Protein AF-A0A0A1U1Q6-F1 (afdb_monomer_lite)

Secondary structure (DSSP, 8-state):
--SSSSGGG-------EEEEEETTEEEEEETT-EEEETTEEEEEEEETTEEEEEEESSSSS-EE-TTTHHHHTTPEEESSPPPEEEEEEE-TT-TTS--SSTTEE-EEEEEESSSEE-TTSS-EEEEEEETTTTEEEEEEESSTTS-SB-SPPEEEEBT--EEETTEEEEEESS----SSSHHHHSTT--

Structure (mmCIF, N/CA/C/O backbone):
data_AF-A0A0A1U1Q6-F1
#
_entry.id   AF-A0A0A1U1Q6-F1
#
loop_
_atom_site.group_PDB
_atom_site.id
_atom_site.type_symbol
_atom_site.label_atom_id
_atom_site.label_alt_id
_atom_site.label_comp_id
_atom_site.label_asym_id
_atom_site.label_entity_id
_atom_site.label_seq_id
_atom_site.pdbx_PDB_ins_code
_atom_site.Cartn_x
_atom_site.Cartn_y
_atom_site.Cartn_z
_atom_site.occupancy
_atom_site.B_iso_or_equiv
_atom_site.auth_seq_id
_atom_site.auth_comp_id
_atom_site.auth_asym_id
_atom_site.auth_atom_id
_atom_site.pdbx_PDB_model_num
ATOM 1 N N . MET A 1 1 ? -19.149 13.433 -40.709 1.00 44.41 1 MET A N 1
ATOM 2 C CA . MET A 1 1 ? -18.086 13.701 -39.717 1.00 44.41 1 MET A CA 1
ATOM 3 C C . MET A 1 1 ? -18.638 13.470 -38.307 1.00 44.41 1 MET A C 1
ATOM 5 O O . MET A 1 1 ? -18.710 14.384 -37.509 1.00 44.41 1 MET A O 1
ATOM 9 N N . LEU A 1 2 ? -19.135 12.258 -38.040 1.00 41.34 2 LEU A N 1
ATOM 10 C CA . LEU A 1 2 ? -19.755 11.886 -36.753 1.00 41.34 2 LEU A CA 1
ATOM 11 C C . LEU A 1 2 ? -19.436 10.434 -36.349 1.00 41.34 2 LEU A C 1
ATOM 13 O O . LEU A 1 2 ? -19.597 10.067 -35.196 1.00 41.34 2 LEU A O 1
ATOM 17 N N . ALA A 1 3 ? -18.933 9.618 -37.283 1.00 39.28 3 ALA A N 1
ATOM 18 C CA . ALA A 1 3 ? -18.600 8.216 -37.042 1.00 39.28 3 ALA A CA 1
ATOM 19 C C . ALA A 1 3 ? -17.173 7.992 -36.500 1.00 39.28 3 ALA A C 1
ATOM 21 O O . ALA A 1 3 ? -16.856 6.884 -36.089 1.00 39.28 3 ALA A O 1
ATOM 22 N N . PHE A 1 4 ? -16.312 9.019 -36.485 1.00 40.66 4 PHE A N 1
ATOM 23 C CA . PHE A 1 4 ? -14.907 8.869 -36.075 1.00 40.66 4 PHE A CA 1
ATOM 24 C C . PHE A 1 4 ? -14.663 9.138 -34.578 1.00 40.66 4 PHE A C 1
ATOM 26 O O . PHE A 1 4 ? -13.635 8.736 -34.050 1.00 40.66 4 PHE A O 1
ATOM 33 N N . CYS A 1 5 ? -15.618 9.755 -33.869 1.00 42.75 5 CYS A N 1
ATOM 34 C CA . CYS A 1 5 ? -15.477 10.061 -32.437 1.00 42.75 5 CYS A CA 1
ATOM 35 C C . CYS A 1 5 ? -15.905 8.914 -31.503 1.00 42.75 5 CYS A C 1
ATOM 37 O O . CYS A 1 5 ? -15.657 8.991 -30.306 1.00 42.75 5 CYS A O 1
ATOM 39 N N . ILE A 1 6 ? -16.534 7.852 -32.019 1.00 45.28 6 ILE A N 1
ATOM 40 C CA . ILE A 1 6 ? -17.085 6.766 -31.183 1.00 45.28 6 ILE A CA 1
ATOM 41 C C . ILE A 1 6 ? -16.058 5.642 -30.945 1.00 45.28 6 ILE A C 1
ATOM 43 O O . ILE A 1 6 ? -16.161 4.912 -29.966 1.00 45.28 6 ILE A O 1
ATOM 47 N N . PHE A 1 7 ? -15.007 5.540 -31.765 1.00 39.50 7 PHE A N 1
ATOM 48 C CA . PHE A 1 7 ? -13.967 4.516 -31.586 1.00 39.50 7 PHE A CA 1
ATOM 49 C C . PHE A 1 7 ? -12.871 4.884 -30.576 1.00 39.50 7 PHE A C 1
ATOM 51 O O . PHE A 1 7 ? -12.097 4.015 -30.190 1.00 39.50 7 PHE A O 1
ATOM 58 N N . PHE A 1 8 ? -12.809 6.136 -30.111 1.00 43.53 8 PHE A N 1
ATOM 59 C CA . PHE A 1 8 ? -11.793 6.561 -29.138 1.00 43.53 8 PHE A CA 1
ATOM 60 C C . PHE A 1 8 ? -12.191 6.287 -27.674 1.00 43.53 8 PHE A C 1
ATOM 62 O O . PHE A 1 8 ? -11.433 6.599 -26.764 1.00 43.53 8 PHE A O 1
ATOM 69 N N . PHE A 1 9 ? -13.371 5.702 -27.433 1.00 44.50 9 PHE A N 1
ATOM 70 C CA . PHE A 1 9 ? -13.970 5.597 -26.096 1.00 44.50 9 PHE A CA 1
ATOM 71 C C . PHE A 1 9 ? -14.014 4.189 -25.478 1.00 44.50 9 PHE A C 1
ATOM 73 O O . PHE A 1 9 ? -14.622 4.024 -24.426 1.00 44.50 9 PHE A O 1
ATOM 80 N N . LEU A 1 10 ? -13.392 3.164 -26.074 1.00 42.50 10 LEU A N 1
ATOM 81 C CA . LEU A 1 10 ? -13.535 1.777 -25.586 1.00 42.50 10 LEU A CA 1
ATOM 82 C C . LEU A 1 10 ? -12.225 0.993 -25.447 1.00 42.50 10 LEU A C 1
ATOM 84 O O . LEU A 1 10 ? -12.213 -0.228 -25.558 1.00 42.50 10 LEU A O 1
ATOM 88 N N . SER A 1 11 ? -11.141 1.679 -25.097 1.00 41.00 11 SER A N 1
ATOM 89 C CA . SER A 1 11 ? -10.048 1.043 -24.357 1.00 41.00 11 SER A CA 1
ATOM 90 C C . SER A 1 11 ? -10.181 1.433 -22.893 1.00 41.00 11 SER A C 1
ATOM 92 O O . SER A 1 11 ? -9.330 2.138 -22.354 1.00 41.00 11 SER A O 1
ATOM 94 N N . ILE A 1 12 ? -11.267 1.011 -22.236 1.00 47.94 12 ILE A N 1
ATOM 95 C CA . ILE A 1 12 ? -11.201 0.856 -20.782 1.00 47.94 12 ILE A CA 1
ATOM 96 C C . ILE A 1 12 ? -10.203 -0.281 -20.602 1.00 47.94 12 ILE A C 1
ATOM 98 O O . ILE A 1 12 ? -10.564 -1.452 -20.692 1.00 47.94 12 ILE A O 1
ATOM 102 N N . VAL A 1 13 ? -8.919 0.063 -20.497 1.00 53.50 13 VAL A N 1
ATOM 103 C CA . VAL A 1 13 ? -7.906 -0.875 -20.036 1.00 53.50 13 VAL A CA 1
ATOM 104 C C . VAL A 1 13 ? -8.387 -1.255 -18.646 1.00 53.50 13 VAL A C 1
ATOM 106 O O . VAL A 1 13 ? -8.323 -0.450 -17.721 1.00 53.50 13 VAL A O 1
ATOM 109 N N . SER A 1 14 ? -9.004 -2.430 -18.539 1.00 63.12 14 SER A N 1
ATOM 110 C CA . SER A 1 14 ? -9.313 -3.014 -17.248 1.00 63.12 14 SER A CA 1
ATOM 111 C C . SER A 1 14 ? -7.967 -3.247 -16.594 1.00 63.12 14 SER A C 1
ATOM 113 O O . SER A 1 14 ? -7.197 -4.098 -17.039 1.00 63.12 14 SER A O 1
ATOM 115 N N . SER A 1 15 ? -7.640 -2.414 -15.617 1.00 82.69 15 SER A N 1
ATOM 116 C CA . SER A 1 15 ? -6.420 -2.580 -14.852 1.00 82.69 15 SER A CA 1
ATOM 117 C C . SER A 1 15 ? -6.456 -3.934 -14.167 1.00 82.69 15 SER A C 1
ATOM 119 O O . SER A 1 15 ? -7.451 -4.287 -13.536 1.00 82.69 15 SER A O 1
ATOM 121 N N . LYS A 1 16 ? -5.365 -4.676 -14.300 1.00 93.81 16 LYS A N 1
ATOM 122 C CA . LYS A 1 16 ? -5.149 -5.931 -13.594 1.00 93.81 16 LYS A CA 1
ATOM 123 C C . LYS A 1 16 ? -4.210 -5.671 -12.427 1.00 93.81 16 LYS A C 1
ATOM 125 O O . LYS A 1 16 ? -3.356 -4.790 -12.509 1.00 93.81 16 LYS A O 1
ATOM 130 N N . TYR A 1 17 ? -4.361 -6.424 -11.352 1.00 95.38 17 TYR A N 1
ATOM 131 C CA . TYR A 1 17 ? -3.636 -6.229 -10.106 1.00 95.38 17 TYR A CA 1
ATOM 132 C C . TYR A 1 17 ? -2.946 -7.518 -9.680 1.00 95.38 17 TYR A C 1
ATOM 134 O O . TYR A 1 17 ? -3.474 -8.613 -9.871 1.00 95.38 17 TYR A O 1
ATOM 142 N N . ALA A 1 18 ? -1.779 -7.374 -9.064 1.00 97.06 18 ALA A N 1
ATOM 143 C CA . ALA A 1 18 ? -1.177 -8.393 -8.225 1.00 97.06 18 ALA A CA 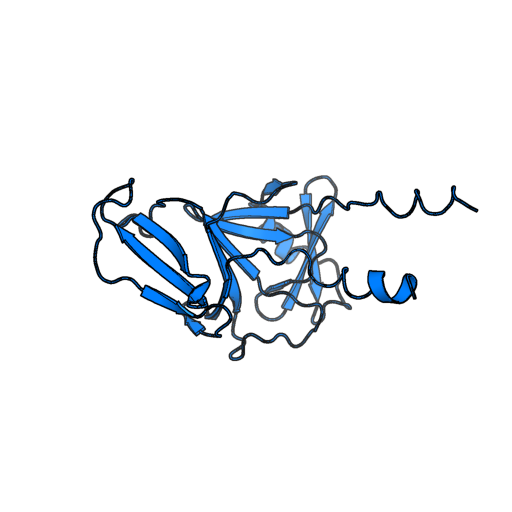1
ATOM 144 C C . ALA A 1 18 ? -1.542 -8.083 -6.768 1.00 97.06 18 ALA A C 1
ATOM 146 O O . ALA A 1 18 ? -1.205 -7.014 -6.254 1.00 97.06 18 ALA A O 1
ATOM 147 N N . VAL A 1 19 ? -2.229 -9.013 -6.106 1.00 96.75 19 VAL A N 1
ATOM 148 C CA . VAL A 1 19 ? -2.760 -8.834 -4.750 1.00 96.75 19 VAL A CA 1
ATOM 149 C C . VAL A 1 19 ? -2.223 -9.925 -3.832 1.00 96.75 19 VAL A C 1
ATOM 151 O O . VAL A 1 19 ? -2.372 -11.108 -4.118 1.00 96.75 19 VAL A O 1
ATOM 154 N N . MET A 1 20 ? -1.630 -9.542 -2.703 1.00 96.50 20 MET A N 1
ATOM 155 C CA . MET A 1 20 ? -1.224 -10.476 -1.650 1.00 96.50 20 MET A CA 1
ATOM 156 C C . MET A 1 20 ? -1.947 -10.138 -0.355 1.00 96.50 20 MET A C 1
ATOM 158 O O . MET A 1 20 ? -1.856 -9.018 0.147 1.00 96.50 20 MET A O 1
ATOM 162 N N . GLN A 1 21 ?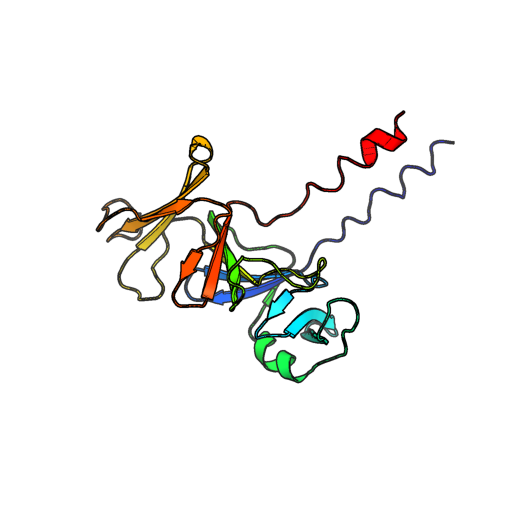 -2.619 -11.129 0.223 1.00 94.75 21 GLN A N 1
ATOM 163 C CA . GLN A 1 21 ? -3.230 -10.997 1.537 1.00 94.75 21 GLN A CA 1
ATOM 164 C C . GLN A 1 21 ? -2.163 -11.040 2.644 1.00 94.75 21 GLN A C 1
ATOM 166 O O . GLN A 1 21 ? -1.343 -11.956 2.710 1.00 94.75 21 GLN A O 1
ATOM 171 N N . TYR A 1 22 ? -2.205 -10.065 3.549 1.00 91.00 22 TYR A N 1
ATOM 172 C CA . TYR A 1 22 ? -1.357 -9.972 4.734 1.00 91.00 22 TYR A CA 1
ATOM 173 C C . TYR A 1 22 ? -2.227 -9.797 5.986 1.00 91.00 22 TYR A C 1
ATOM 175 O O . TYR A 1 22 ? -2.686 -8.702 6.322 1.00 91.00 22 TYR A O 1
ATOM 183 N N . GLY A 1 23 ? -2.501 -10.910 6.670 1.00 90.31 23 GLY A N 1
ATOM 184 C CA . GLY A 1 23 ? -3.531 -10.953 7.708 1.00 90.31 23 GLY A CA 1
ATOM 185 C C . GLY A 1 23 ? -4.916 -10.752 7.087 1.00 90.31 23 GLY A C 1
ATOM 186 O O . GLY A 1 23 ? -5.330 -11.538 6.240 1.00 90.31 23 GLY A O 1
ATOM 187 N N . GLN A 1 24 ? -5.631 -9.704 7.497 1.00 91.06 24 GLN A N 1
ATOM 188 C CA . GLN A 1 24 ? -6.894 -9.299 6.861 1.00 91.06 24 GLN A CA 1
ATOM 189 C C . GLN A 1 24 ? -6.722 -8.149 5.861 1.00 91.06 24 GLN A C 1
ATOM 191 O O . GLN A 1 24 ? -7.690 -7.751 5.235 1.00 91.06 24 GLN A O 1
ATOM 196 N N . ASN A 1 25 ? -5.507 -7.627 5.702 1.00 92.69 25 ASN A N 1
ATOM 197 C CA . ASN A 1 25 ? -5.191 -6.499 4.828 1.00 92.69 25 ASN A CA 1
ATOM 198 C C . ASN A 1 25 ? -4.509 -6.990 3.545 1.00 92.69 25 ASN A C 1
ATOM 200 O O . ASN A 1 25 ? -4.260 -8.188 3.394 1.00 92.69 25 ASN A O 1
ATOM 204 N N . TYR A 1 26 ? -4.174 -6.079 2.633 1.00 94.44 26 TYR A N 1
ATOM 205 C CA . TYR A 1 26 ? -3.654 -6.446 1.316 1.00 94.44 26 TYR A CA 1
ATOM 206 C C . TYR A 1 26 ? -2.482 -5.567 0.893 1.00 94.44 26 TYR A C 1
ATOM 208 O O . TYR A 1 26 ? -2.542 -4.350 1.023 1.00 94.44 26 TYR A O 1
ATOM 216 N N . PHE A 1 27 ? -1.445 -6.172 0.320 1.00 95.56 27 PHE A N 1
ATOM 217 C CA . PHE A 1 27 ? -0.525 -5.460 -0.563 1.00 95.56 27 PHE A CA 1
ATOM 218 C C . PHE A 1 27 ? -1.065 -5.534 -1.983 1.00 95.56 27 PHE A C 1
ATOM 220 O O . PHE A 1 27 ? -1.444 -6.618 -2.439 1.00 95.56 27 PHE A O 1
ATOM 227 N N . VAL A 1 28 ? -1.091 -4.398 -2.674 1.00 95.75 28 VAL A N 1
ATOM 228 C CA . VAL A 1 28 ? -1.632 -4.305 -4.031 1.00 95.75 28 VAL A CA 1
ATOM 229 C C . VAL A 1 28 ? -0.654 -3.592 -4.949 1.00 95.75 28 VAL A C 1
ATOM 231 O O . VAL A 1 28 ? -0.048 -2.588 -4.585 1.00 95.75 28 VAL A O 1
ATOM 234 N N . TYR A 1 29 ? -0.518 -4.137 -6.154 1.00 95.56 29 TYR A N 1
ATOM 235 C CA . TYR A 1 29 ? 0.233 -3.544 -7.250 1.00 95.56 29 TYR A CA 1
ATOM 236 C C . TYR A 1 29 ? -0.629 -3.574 -8.505 1.00 95.56 29 TYR A C 1
ATOM 238 O O . TYR A 1 29 ? -1.056 -4.644 -8.940 1.00 95.56 29 TYR A O 1
ATOM 246 N N . GLU A 1 30 ? -0.867 -2.421 -9.117 1.00 95.06 30 GLU A N 1
ATOM 247 C CA . GLU A 1 30 ? -1.429 -2.359 -10.462 1.00 95.06 30 GLU A CA 1
ATOM 248 C C . GLU A 1 30 ? -0.378 -2.804 -11.489 1.00 95.06 30 GLU A C 1
ATOM 250 O O . GLU A 1 30 ? 0.749 -2.305 -11.513 1.00 95.06 30 GLU A O 1
ATOM 255 N N . LEU A 1 31 ? -0.736 -3.763 -12.346 1.00 95.50 31 LEU A N 1
ATOM 256 C CA . LEU A 1 31 ? 0.154 -4.216 -13.409 1.00 95.50 31 LEU A CA 1
ATOM 257 C C . LEU A 1 31 ? 0.415 -3.078 -14.398 1.00 95.50 31 LEU A C 1
ATOM 259 O O . LEU A 1 31 ? -0.496 -2.356 -14.796 1.00 95.50 31 LEU A O 1
ATOM 263 N N . GLY A 1 32 ? 1.667 -2.944 -14.827 1.00 94.25 32 GLY A N 1
ATOM 264 C CA . GLY A 1 32 ? 2.104 -1.862 -15.702 1.00 94.25 32 GLY A CA 1
ATOM 265 C C . GLY A 1 32 ? 2.442 -0.557 -14.974 1.00 94.25 32 GLY A C 1
ATOM 266 O O . GLY A 1 32 ? 3.057 0.307 -15.597 1.00 94.25 32 GLY A O 1
ATOM 267 N N . THR A 1 33 ? 2.176 -0.438 -13.671 1.00 94.69 33 THR A N 1
ATOM 268 C CA . THR A 1 33 ? 2.585 0.720 -12.862 1.00 94.69 33 THR A CA 1
ATOM 269 C C . THR A 1 33 ? 4.018 0.564 -12.339 1.00 94.69 33 THR A C 1
ATOM 271 O O . THR A 1 33 ? 4.476 -0.537 -12.021 1.00 94.69 33 THR A O 1
ATOM 274 N N . CYS A 1 34 ? 4.769 1.667 -12.299 1.00 95.94 34 CYS A N 1
ATOM 275 C CA . CYS A 1 34 ? 6.128 1.714 -11.761 1.00 95.94 34 CYS A CA 1
ATOM 276 C C . CYS A 1 34 ? 6.089 1.972 -10.251 1.00 95.94 34 CYS A C 1
ATOM 278 O O . CYS A 1 34 ? 5.711 3.059 -9.829 1.00 95.94 34 CYS A O 1
ATOM 280 N N . TYR A 1 35 ? 6.517 1.012 -9.437 1.00 96.12 35 TYR A N 1
ATOM 281 C CA . TYR A 1 35 ? 6.534 1.123 -7.981 1.00 96.12 35 TYR A CA 1
ATOM 282 C C . TYR A 1 35 ? 7.952 1.245 -7.437 1.00 96.12 35 TYR A C 1
ATOM 284 O O . TYR A 1 35 ? 8.852 0.537 -7.875 1.00 96.12 35 TYR A O 1
ATOM 292 N N . TYR A 1 36 ? 8.157 2.098 -6.442 1.00 94.38 36 TYR A N 1
ATOM 293 C CA . TYR A 1 36 ? 9.395 2.140 -5.680 1.00 94.38 36 TYR A CA 1
ATOM 294 C C . TYR A 1 36 ? 9.408 1.022 -4.632 1.00 94.38 36 TYR A C 1
ATOM 296 O O . TYR A 1 36 ? 8.477 0.887 -3.841 1.00 94.38 36 TYR A O 1
ATOM 304 N N . TYR A 1 37 ? 10.465 0.214 -4.627 1.00 91.38 37 TYR A N 1
ATOM 305 C CA . TYR A 1 37 ? 10.646 -0.923 -3.733 1.00 91.38 37 TYR A CA 1
ATOM 306 C C . TYR A 1 37 ? 12.128 -1.099 -3.387 1.00 91.38 37 TYR A C 1
ATOM 308 O O . TYR A 1 37 ? 12.944 -1.391 -4.263 1.00 91.38 37 TYR A O 1
ATOM 316 N N . THR A 1 38 ? 12.486 -0.978 -2.104 1.00 85.00 38 THR A N 1
ATOM 317 C CA . THR A 1 38 ? 13.831 -1.290 -1.579 1.00 85.00 38 THR A CA 1
ATOM 318 C C . THR A 1 38 ? 14.966 -0.658 -2.409 1.00 85.00 38 THR A C 1
ATOM 320 O O . THR A 1 38 ? 15.860 -1.344 -2.907 1.00 85.00 38 THR A O 1
ATOM 323 N N . ASN A 1 39 ? 14.939 0.668 -2.572 1.00 87.25 39 ASN A N 1
ATOM 324 C CA . ASN A 1 39 ? 15.920 1.461 -3.340 1.00 87.25 39 ASN A CA 1
ATOM 325 C C . ASN A 1 39 ? 15.933 1.284 -4.869 1.00 87.25 39 ASN A C 1
ATOM 327 O O . ASN A 1 39 ? 16.851 1.779 -5.527 1.00 87.25 39 ASN A O 1
ATOM 331 N N . LYS A 1 40 ? 14.944 0.611 -5.455 1.00 93.12 40 LYS A N 1
ATOM 332 C CA . LYS A 1 40 ? 14.792 0.488 -6.911 1.00 93.12 40 LYS A CA 1
ATOM 333 C C . LYS A 1 40 ? 13.356 0.755 -7.327 1.00 93.12 40 LYS A C 1
ATOM 335 O O . LYS A 1 40 ? 12.460 0.780 -6.490 1.00 93.12 40 LYS A O 1
ATOM 340 N N . TYR A 1 41 ? 13.147 0.911 -8.625 1.00 96.19 41 TYR A N 1
ATOM 341 C CA . TYR A 1 41 ? 11.820 0.857 -9.214 1.00 96.19 41 TYR A CA 1
ATOM 342 C C . TYR A 1 41 ? 11.566 -0.537 -9.774 1.00 96.19 41 TYR A C 1
ATOM 344 O O . TYR A 1 41 ? 12.466 -1.156 -10.343 1.00 96.19 41 TYR A O 1
ATOM 352 N N . ILE A 1 42 ? 10.343 -1.020 -9.603 1.00 97.06 42 ILE A N 1
ATOM 353 C CA . ILE A 1 42 ? 9.857 -2.289 -10.124 1.00 97.06 42 ILE A CA 1
ATOM 354 C C . ILE A 1 42 ? 8.571 -2.065 -10.912 1.00 97.06 42 ILE A C 1
ATOM 356 O O . ILE A 1 42 ? 7.792 -1.160 -10.625 1.00 97.06 42 ILE A O 1
ATOM 360 N N . ASN A 1 43 ? 8.330 -2.916 -11.895 1.00 96.81 43 ASN A N 1
ATOM 361 C CA . ASN A 1 43 ? 7.089 -2.955 -12.650 1.00 96.81 43 ASN A CA 1
ATOM 362 C C . ASN A 1 43 ? 6.651 -4.400 -12.784 1.00 96.81 43 ASN A C 1
ATOM 364 O O . ASN A 1 43 ? 7.447 -5.254 -13.177 1.00 96.81 43 ASN A O 1
ATOM 368 N N . LEU A 1 44 ? 5.400 -4.668 -12.432 1.00 97.00 44 LEU A N 1
ATOM 369 C CA . LEU A 1 44 ? 4.825 -5.997 -12.532 1.00 97.00 44 LEU A CA 1
ATOM 370 C C . LEU A 1 44 ? 4.022 -6.085 -13.823 1.00 97.00 44 LEU A C 1
ATOM 372 O O . LEU A 1 44 ? 3.258 -5.178 -14.151 1.00 97.00 44 LEU A O 1
ATOM 376 N N . TYR A 1 45 ? 4.152 -7.198 -14.527 1.00 96.31 45 TYR A N 1
ATOM 377 C CA . TYR A 1 45 ? 3.359 -7.497 -15.711 1.00 96.31 45 TYR A CA 1
ATOM 378 C C . TYR A 1 45 ? 2.968 -8.974 -15.727 1.00 96.31 45 TYR A C 1
ATOM 380 O O . TYR A 1 45 ? 3.557 -9.796 -15.028 1.00 96.31 45 TYR A O 1
ATOM 388 N N . GLU A 1 46 ? 1.938 -9.311 -16.497 1.00 96.19 46 GLU A N 1
ATOM 389 C CA . GLU A 1 46 ? 1.512 -10.695 -16.678 1.00 96.19 46 GLU A CA 1
ATOM 390 C C . GLU A 1 46 ? 2.129 -11.273 -17.951 1.00 96.19 46 GLU A C 1
ATOM 392 O O . GLU A 1 46 ? 2.011 -10.694 -19.030 1.00 96.19 46 GLU A O 1
ATOM 397 N N . GLU A 1 47 ? 2.727 -12.451 -17.830 1.00 95.06 47 GLU A N 1
ATOM 398 C CA . GLU A 1 47 ? 3.186 -13.269 -18.949 1.00 95.06 47 GLU A CA 1
ATOM 399 C C . GLU A 1 47 ? 2.881 -14.733 -18.626 1.00 95.06 47 GLU A C 1
ATOM 401 O O . GLU A 1 47 ? 3.154 -15.195 -17.520 1.00 95.06 47 GLU A O 1
ATOM 406 N N . ASP A 1 48 ? 2.267 -15.465 -19.557 1.00 94.44 48 ASP A N 1
ATOM 407 C CA . ASP A 1 48 ? 1.884 -16.872 -19.361 1.00 94.44 48 ASP A CA 1
ATOM 408 C C . ASP A 1 48 ? 1.076 -17.134 -18.072 1.00 94.44 48 ASP A C 1
ATOM 410 O O . ASP A 1 48 ? 1.217 -18.173 -17.423 1.00 94.44 48 ASP A O 1
ATOM 414 N N . LYS A 1 49 ? 0.199 -16.185 -17.703 1.00 92.31 49 LYS A N 1
ATOM 415 C CA . LYS A 1 49 ? -0.599 -16.190 -16.458 1.00 92.31 49 LYS A CA 1
ATOM 416 C C . LYS A 1 49 ? 0.239 -16.172 -15.174 1.00 92.31 49 LYS A C 1
ATOM 418 O O . LYS A 1 49 ? -0.253 -16.540 -14.109 1.00 92.31 49 LYS A O 1
ATOM 423 N N . GLN A 1 50 ? 1.500 -15.770 -15.267 1.00 94.62 50 GLN A N 1
ATOM 424 C CA . GLN A 1 50 ? 2.399 -15.575 -14.140 1.00 94.62 50 GLN A CA 1
ATOM 425 C C . GLN A 1 50 ? 2.745 -14.098 -14.014 1.00 94.62 50 GLN A C 1
ATOM 427 O O . GLN A 1 50 ? 2.808 -13.371 -15.005 1.00 94.62 50 GLN A O 1
ATOM 432 N N . ILE A 1 51 ? 2.997 -13.663 -12.782 1.00 96.94 51 ILE A N 1
ATOM 433 C CA . ILE A 1 51 ? 3.548 -12.336 -12.535 1.00 96.94 51 ILE A CA 1
ATOM 434 C C . ILE A 1 51 ? 5.036 -12.374 -12.878 1.00 96.94 51 ILE A C 1
ATOM 436 O O . ILE A 1 51 ? 5.794 -13.208 -12.372 1.00 96.94 51 ILE A O 1
ATOM 440 N N . ARG A 1 52 ? 5.436 -11.458 -13.749 1.00 97.19 52 ARG A N 1
ATOM 441 C CA . ARG A 1 52 ? 6.818 -11.149 -14.088 1.00 97.19 52 ARG A CA 1
ATOM 442 C C . ARG A 1 52 ? 7.157 -9.750 -13.615 1.00 97.19 52 ARG A C 1
ATOM 444 O O . ARG A 1 52 ? 6.275 -8.913 -13.420 1.00 97.19 52 ARG A O 1
ATOM 451 N N . THR A 1 53 ? 8.447 -9.497 -13.469 1.00 97.25 53 THR A N 1
ATOM 452 C CA . THR A 1 53 ? 8.952 -8.215 -12.997 1.00 97.25 53 THR A CA 1
ATOM 453 C C . THR A 1 53 ? 10.017 -7.644 -13.903 1.00 97.25 53 THR A C 1
ATOM 455 O O . THR A 1 53 ? 10.934 -8.347 -14.327 1.00 97.25 53 THR A O 1
ATOM 458 N N . LYS A 1 54 ? 9.932 -6.334 -14.124 1.00 97.44 54 LYS A N 1
ATOM 459 C CA . LYS A 1 54 ? 11.069 -5.516 -14.535 1.00 97.44 54 LYS A CA 1
ATOM 460 C C . LYS A 1 54 ? 11.568 -4.704 -13.355 1.00 97.44 54 LYS A C 1
ATOM 462 O O . LYS A 1 54 ? 10.773 -4.359 -12.480 1.00 97.44 54 LYS A O 1
ATOM 467 N N . SER A 1 55 ? 12.853 -4.378 -13.338 1.00 97.31 55 SER A N 1
ATOM 468 C CA . SER A 1 55 ? 13.416 -3.450 -12.362 1.00 97.31 55 SER A CA 1
ATOM 469 C C . SER A 1 55 ? 14.387 -2.466 -13.006 1.00 97.31 55 SER A C 1
ATOM 471 O O . SER A 1 55 ? 14.906 -2.693 -14.099 1.00 97.31 55 SER A O 1
ATOM 473 N N . GLY A 1 56 ? 14.600 -1.339 -12.332 1.00 96.25 56 GLY A N 1
ATOM 474 C CA . GLY A 1 56 ? 15.460 -0.266 -12.809 1.00 96.25 56 GLY A CA 1
ATOM 475 C C . GLY A 1 56 ? 15.792 0.751 -11.724 1.00 96.25 56 GLY A C 1
ATOM 476 O O . GLY A 1 56 ? 15.249 0.729 -10.616 1.00 96.25 56 GLY A O 1
ATOM 477 N N . THR A 1 57 ? 16.702 1.667 -12.042 1.00 95.06 57 THR A N 1
ATOM 478 C CA . THR A 1 57 ? 16.982 2.858 -11.220 1.00 95.06 57 THR A CA 1
ATOM 479 C C . THR A 1 57 ? 16.007 4.001 -11.505 1.00 95.06 57 THR A C 1
ATOM 481 O O . THR A 1 57 ? 15.896 4.915 -10.691 1.00 95.06 57 THR A O 1
ATOM 484 N N . THR A 1 58 ? 15.293 3.934 -12.632 1.00 95.81 58 THR A N 1
ATOM 485 C CA . THR A 1 58 ? 14.227 4.853 -13.051 1.00 95.81 58 THR A CA 1
ATOM 486 C C . THR A 1 58 ? 13.060 4.054 -13.629 1.00 95.81 58 THR A C 1
ATOM 488 O O . THR A 1 58 ? 13.208 2.881 -13.977 1.00 95.81 58 THR A O 1
ATOM 491 N N . CYS A 1 59 ? 11.901 4.689 -13.780 1.00 95.06 59 CYS A N 1
ATOM 492 C CA . CYS A 1 59 ? 10.719 4.067 -14.367 1.00 95.06 59 CYS A CA 1
ATOM 493 C C . CYS A 1 59 ? 10.820 3.858 -15.885 1.00 95.06 59 CYS A C 1
ATOM 495 O O . CYS A 1 59 ? 10.056 3.083 -16.457 1.00 95.06 59 CYS A O 1
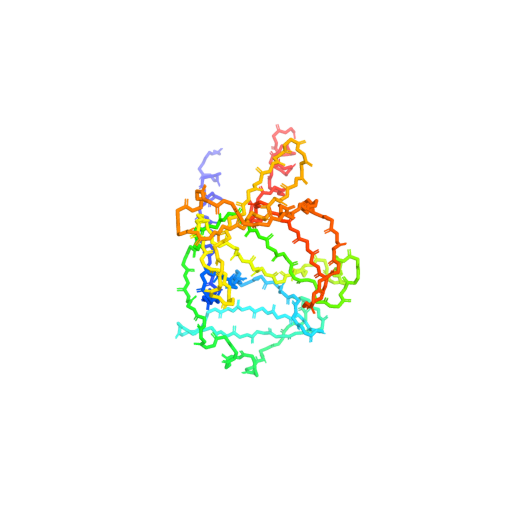ATOM 497 N N . LYS A 1 60 ? 11.752 4.550 -16.551 1.00 94.44 60 LYS A N 1
ATOM 498 C CA . LYS A 1 60 ? 11.939 4.493 -18.011 1.00 94.44 60 LYS A CA 1
ATOM 499 C C . LYS A 1 60 ? 12.967 3.457 -18.438 1.00 94.44 60 LYS A C 1
ATOM 501 O O . LYS A 1 60 ? 12.869 2.913 -19.534 1.00 94.44 60 LYS A O 1
ATOM 506 N N . GLU A 1 61 ? 13.945 3.199 -17.581 1.00 92.81 61 GLU A N 1
ATOM 507 C CA . GLU A 1 61 ? 15.061 2.293 -17.839 1.00 92.81 61 GLU A CA 1
ATOM 508 C C . GLU A 1 61 ? 14.862 1.014 -17.028 1.00 92.81 61 GLU A C 1
ATOM 510 O O . GLU A 1 61 ? 15.549 0.770 -16.036 1.00 92.81 61 GLU A O 1
ATOM 515 N N . MET A 1 62 ? 13.859 0.229 -17.425 1.00 95.56 62 MET A N 1
ATOM 516 C CA . MET A 1 62 ? 13.523 -1.029 -16.768 1.00 95.56 62 MET A CA 1
ATOM 517 C C . MET A 1 62 ? 13.885 -2.234 -17.629 1.00 95.56 62 MET A C 1
ATOM 519 O O . MET A 1 62 ? 13.509 -2.310 -18.801 1.00 95.56 62 MET A O 1
ATOM 523 N N . GLU A 1 63 ? 14.533 -3.215 -17.014 1.00 96.94 63 GLU A N 1
ATOM 524 C CA . GLU A 1 63 ? 14.910 -4.484 -17.634 1.00 96.94 63 GLU A CA 1
ATOM 525 C C . GLU A 1 63 ? 14.244 -5.645 -16.901 1.00 96.94 63 GLU A C 1
ATOM 527 O O . GLU A 1 63 ? 13.910 -5.522 -15.723 1.00 96.94 63 GLU A O 1
ATOM 532 N N . ASP A 1 64 ? 14.038 -6.771 -17.588 1.00 97.00 64 ASP A N 1
ATOM 533 C CA . ASP A 1 64 ? 13.496 -7.969 -16.947 1.00 97.00 64 ASP A CA 1
ATOM 534 C C . ASP A 1 64 ? 14.390 -8.401 -15.783 1.00 97.00 64 ASP A C 1
ATOM 536 O O . ASP A 1 64 ? 15.586 -8.653 -15.943 1.00 97.00 64 ASP A O 1
ATOM 540 N N . ASP A 1 65 ? 13.787 -8.508 -14.604 1.00 94.81 65 ASP A N 1
ATOM 541 C CA . ASP A 1 65 ? 14.478 -8.849 -13.371 1.00 94.81 65 ASP A CA 1
ATOM 542 C C . ASP A 1 65 ? 13.788 -10.047 -12.713 1.00 94.81 65 ASP A C 1
ATOM 544 O O . ASP A 1 65 ? 12.884 -9.881 -11.887 1.00 94.81 65 ASP A O 1
ATOM 548 N N . PRO A 1 66 ? 14.202 -11.280 -13.050 1.00 91.94 66 PRO A N 1
ATOM 549 C CA . PRO A 1 66 ? 13.577 -12.482 -12.521 1.00 91.94 66 PRO A CA 1
ATOM 550 C C . PRO A 1 66 ? 13.857 -12.702 -11.030 1.00 91.94 66 PRO A C 1
ATOM 552 O O . PRO A 1 66 ? 13.240 -13.585 -10.434 1.00 91.94 66 PRO A O 1
ATOM 555 N N . SER A 1 67 ? 14.756 -11.925 -10.407 1.00 90.62 67 SER A N 1
ATOM 556 C CA . SER A 1 67 ? 15.041 -12.054 -8.973 1.00 90.62 67 SER A CA 1
ATOM 557 C C . SER A 1 67 ? 13.829 -11.698 -8.105 1.00 90.62 67 SER A C 1
ATOM 559 O O . SER A 1 67 ? 13.668 -12.259 -7.020 1.00 90.62 67 SER A O 1
ATOM 561 N N . PHE A 1 68 ? 12.928 -10.852 -8.614 1.00 90.62 68 PHE A N 1
ATOM 562 C CA . PHE A 1 68 ? 11.678 -10.501 -7.945 1.00 90.62 68 PHE A CA 1
ATOM 563 C C . PHE A 1 68 ? 10.516 -11.456 -8.262 1.00 90.62 68 PHE A C 1
ATOM 565 O O . PHE A 1 68 ? 9.552 -11.491 -7.500 1.00 90.62 68 PHE A O 1
ATOM 572 N N . ASN A 1 69 ? 10.598 -12.303 -9.296 1.00 90.62 69 ASN A N 1
ATOM 573 C CA . ASN A 1 69 ? 9.501 -13.222 -9.645 1.00 90.62 69 ASN A CA 1
ATOM 574 C C . ASN A 1 69 ? 9.115 -14.136 -8.468 1.00 90.62 69 ASN A C 1
ATOM 576 O O . ASN A 1 69 ? 7.937 -14.385 -8.232 1.00 90.62 69 ASN A O 1
ATOM 580 N N . ALA A 1 70 ? 10.101 -14.617 -7.702 1.00 90.31 70 ALA A N 1
ATOM 581 C CA . ALA A 1 70 ? 9.847 -15.459 -6.533 1.00 90.31 70 ALA A CA 1
ATOM 582 C C . ALA A 1 70 ? 9.132 -14.702 -5.399 1.00 90.31 70 ALA A C 1
ATOM 584 O O . ALA A 1 70 ? 8.316 -15.295 -4.697 1.00 90.31 70 ALA A O 1
ATOM 585 N N . LEU A 1 71 ? 9.402 -13.400 -5.243 1.00 91.19 71 LEU A N 1
ATOM 586 C CA . LEU A 1 71 ? 8.723 -12.541 -4.269 1.00 91.19 71 LEU A CA 1
ATOM 587 C C . LEU A 1 71 ? 7.237 -12.391 -4.614 1.00 91.19 71 LEU A C 1
ATOM 589 O O . LEU A 1 71 ? 6.389 -12.439 -3.725 1.00 91.19 71 LEU A O 1
ATOM 593 N N . PHE A 1 72 ? 6.926 -12.256 -5.904 1.00 94.69 72 PHE A N 1
ATOM 594 C CA . PHE A 1 72 ? 5.558 -12.067 -6.384 1.00 94.69 72 PHE A CA 1
ATOM 595 C C . PHE A 1 72 ? 4.818 -13.371 -6.708 1.00 94.69 72 PHE A C 1
ATOM 597 O O . PHE A 1 72 ? 3.646 -13.337 -7.062 1.00 94.69 72 PHE A O 1
ATOM 604 N N . ALA A 1 73 ? 5.448 -14.533 -6.522 1.00 92.81 73 ALA A N 1
ATOM 605 C CA . ALA A 1 73 ? 4.820 -15.831 -6.779 1.00 92.81 73 ALA A CA 1
ATOM 606 C C . ALA A 1 73 ? 3.635 -16.145 -5.843 1.00 92.81 73 ALA A C 1
ATOM 608 O O . ALA A 1 73 ? 2.808 -16.991 -6.170 1.00 92.81 73 ALA A O 1
ATOM 609 N N . ILE A 1 74 ? 3.563 -15.484 -4.684 1.00 94.88 74 ILE A N 1
ATOM 610 C CA . ILE A 1 74 ? 2.463 -15.613 -3.711 1.00 94.88 74 ILE A CA 1
ATOM 611 C C . ILE A 1 74 ? 1.332 -14.600 -3.934 1.00 94.88 74 ILE A C 1
ATOM 613 O O . ILE A 1 74 ? 0.364 -14.599 -3.178 1.00 94.88 74 ILE A O 1
ATOM 617 N N . TYR A 1 75 ? 1.466 -13.718 -4.927 1.00 97.06 75 TYR A N 1
ATOM 618 C CA . TYR A 1 75 ? 0.438 -12.744 -5.270 1.00 97.06 75 TYR A CA 1
ATOM 619 C C . TYR A 1 75 ? -0.552 -13.372 -6.247 1.00 97.06 75 TYR A C 1
ATOM 621 O O . TYR A 1 75 ? -0.180 -14.084 -7.180 1.00 97.06 75 TYR A O 1
ATOM 629 N N . GLU A 1 76 ? -1.825 -13.065 -6.052 1.00 97.00 76 GLU A N 1
ATOM 630 C CA . GLU A 1 76 ? -2.899 -13.462 -6.945 1.00 97.00 76 GLU A CA 1
ATOM 631 C C . GLU A 1 76 ? -3.128 -12.384 -8.002 1.00 97.00 76 GLU A C 1
ATOM 633 O O . GLU A 1 76 ? -3.181 -11.189 -7.705 1.00 97.00 76 GLU A O 1
ATOM 638 N N . LEU A 1 77 ? -3.289 -12.821 -9.249 1.00 96.69 77 LEU A N 1
ATOM 639 C CA . LEU A 1 77 ? -3.707 -11.963 -10.349 1.00 96.69 77 LEU A CA 1
ATOM 640 C C . LEU A 1 77 ? -5.220 -11.734 -10.273 1.00 96.69 77 LEU A C 1
ATOM 642 O O . LEU A 1 77 ? -5.989 -12.692 -10.363 1.00 96.69 77 LEU A O 1
ATOM 646 N N . ARG A 1 78 ? -5.645 -10.475 -10.152 1.00 94.38 78 ARG A N 1
ATOM 647 C CA . ARG A 1 78 ? -7.057 -10.079 -10.048 1.00 94.38 78 ARG A CA 1
ATOM 648 C C . ARG A 1 78 ? -7.403 -8.941 -10.994 1.00 94.38 78 ARG A C 1
ATOM 650 O O . ARG A 1 78 ? -6.574 -8.075 -11.248 1.00 94.38 78 ARG A O 1
ATOM 657 N N . ASP A 1 79 ? -8.643 -8.916 -11.469 1.00 92.12 79 ASP A N 1
ATOM 658 C CA . ASP A 1 79 ? -9.172 -7.805 -12.275 1.00 92.12 79 ASP A CA 1
ATOM 659 C C . ASP A 1 79 ? -9.770 -6.683 -11.399 1.00 92.12 79 ASP A C 1
ATOM 661 O O . ASP A 1 79 ? -10.137 -5.617 -11.888 1.00 92.12 79 ASP A O 1
ATOM 665 N N . ASP A 1 80 ? -9.859 -6.918 -10.090 1.00 89.94 80 ASP A N 1
ATOM 666 C CA . ASP A 1 80 ? -10.394 -6.012 -9.084 1.00 89.94 80 ASP A CA 1
ATOM 667 C C . ASP A 1 80 ? -9.502 -5.967 -7.835 1.00 89.94 80 ASP A C 1
ATOM 669 O O . ASP A 1 80 ? -8.738 -6.892 -7.544 1.00 89.94 80 ASP A O 1
ATOM 673 N N . ILE A 1 81 ? -9.617 -4.877 -7.077 1.00 90.31 81 ILE A N 1
ATOM 674 C CA . ILE A 1 81 ? -9.006 -4.760 -5.751 1.00 90.31 81 ILE A CA 1
ATOM 675 C C . ILE A 1 81 ? -10.031 -5.155 -4.678 1.00 90.31 81 ILE A C 1
ATOM 677 O O . ILE A 1 81 ? -11.213 -4.841 -4.833 1.00 90.31 81 ILE A O 1
ATOM 681 N N . PRO A 1 82 ? -9.616 -5.840 -3.596 1.00 90.19 82 PRO A N 1
ATOM 682 C CA . PRO A 1 82 ? -10.497 -6.137 -2.468 1.00 90.19 82 PRO A CA 1
ATOM 683 C C . PRO A 1 82 ? -11.117 -4.871 -1.870 1.00 90.19 82 PRO A C 1
ATOM 685 O O . PRO A 1 82 ? -10.509 -3.807 -1.923 1.00 90.19 82 PRO A O 1
ATOM 688 N N . GLU A 1 83 ? -12.285 -4.993 -1.238 1.00 90.81 83 GLU A N 1
ATOM 689 C CA . GLU A 1 83 ? -12.897 -3.877 -0.511 1.00 90.81 83 GLU A CA 1
ATOM 690 C C . GLU A 1 83 ? -11.997 -3.429 0.652 1.00 90.81 83 GLU A C 1
ATOM 692 O O . GLU A 1 83 ? -11.560 -4.231 1.485 1.00 90.81 83 GLU A O 1
ATOM 697 N N . PHE A 1 84 ? -11.722 -2.130 0.717 1.00 90.62 84 PHE A N 1
ATOM 698 C CA . PHE A 1 84 ? -10.837 -1.533 1.707 1.00 90.62 84 PHE A CA 1
ATOM 699 C C . PHE A 1 84 ? -11.462 -0.262 2.269 1.00 90.62 84 PHE A C 1
ATOM 701 O O . PHE A 1 84 ? -12.226 0.425 1.596 1.00 90.62 84 PHE A O 1
ATOM 708 N N . SER A 1 85 ? -11.137 0.045 3.521 1.00 88.44 85 SER A N 1
ATOM 709 C CA . SER A 1 85 ? -11.492 1.327 4.124 1.00 88.44 85 SER A CA 1
ATOM 710 C C . SER A 1 85 ? -10.393 2.353 3.925 1.00 88.44 85 SER A C 1
ATOM 712 O O . SER A 1 85 ? -10.719 3.509 3.716 1.00 88.44 85 SER A O 1
ATOM 714 N N . ALA A 1 86 ? -9.120 1.943 3.990 1.00 89.19 86 ALA A N 1
ATOM 715 C CA . ALA A 1 86 ? -7.973 2.845 3.999 1.00 89.19 86 ALA A CA 1
ATOM 716 C C . ALA A 1 86 ? -6.824 2.368 3.108 1.00 89.19 86 ALA A C 1
ATOM 718 O O . ALA A 1 86 ? -6.574 1.168 3.023 1.00 89.19 86 ALA A O 1
ATOM 719 N N . VAL A 1 87 ? -6.072 3.310 2.536 1.00 91.62 87 VAL A N 1
ATOM 720 C CA . VAL A 1 87 ? -4.787 3.063 1.868 1.00 91.62 87 VAL A CA 1
ATOM 721 C C . VAL A 1 87 ? -3.663 3.695 2.677 1.00 91.62 87 VAL A C 1
ATOM 723 O O . VAL A 1 87 ? -3.708 4.883 3.008 1.00 91.62 87 VAL A O 1
ATOM 726 N N . GLN A 1 88 ? -2.634 2.906 2.964 1.00 93.25 88 GLN A N 1
ATOM 727 C CA . GLN A 1 88 ? -1.328 3.386 3.390 1.00 93.25 88 GLN A CA 1
ATOM 728 C C . GLN A 1 88 ? -0.359 3.264 2.217 1.00 93.25 88 GLN A C 1
ATOM 730 O O . GLN A 1 88 ? -0.103 2.172 1.715 1.00 93.25 88 GLN A O 1
ATOM 735 N N . TYR A 1 89 ? 0.200 4.396 1.804 1.00 94.38 89 TYR A N 1
ATOM 736 C CA . TYR A 1 89 ? 1.290 4.433 0.843 1.00 94.38 89 TYR A CA 1
ATOM 737 C C . TYR A 1 89 ? 2.618 4.328 1.584 1.00 94.38 89 TYR A C 1
ATOM 739 O O . TYR A 1 89 ? 2.886 5.117 2.494 1.00 94.38 89 TYR A O 1
ATOM 747 N N . LEU A 1 90 ? 3.441 3.360 1.193 1.00 94.62 90 LEU A N 1
ATOM 748 C CA . LEU A 1 90 ? 4.748 3.090 1.777 1.00 94.62 90 LEU A CA 1
ATOM 749 C C . LEU A 1 90 ? 5.829 3.729 0.902 1.00 94.62 90 LEU A C 1
ATOM 751 O O . LEU A 1 90 ? 6.062 3.309 -0.231 1.00 94.62 90 LEU A O 1
ATOM 755 N N . TRP A 1 91 ? 6.502 4.736 1.452 1.00 93.75 91 TRP A N 1
ATOM 756 C CA . TRP A 1 91 ? 7.572 5.493 0.795 1.00 93.75 91 TRP A CA 1
ATOM 757 C C . TRP A 1 91 ? 8.971 5.011 1.206 1.00 93.75 91 TRP A C 1
ATOM 759 O O . TRP A 1 91 ? 9.970 5.662 0.893 1.00 93.75 91 TRP A O 1
ATOM 769 N N . ASP A 1 92 ? 9.054 3.872 1.902 1.00 90.88 92 ASP A N 1
ATOM 770 C CA . ASP A 1 92 ? 10.297 3.254 2.377 1.00 90.88 92 ASP A CA 1
ATOM 771 C C . ASP A 1 92 ? 11.138 4.256 3.204 1.00 90.88 92 ASP A C 1
ATOM 773 O O . ASP A 1 92 ? 10.653 4.793 4.205 1.00 90.88 92 ASP A O 1
ATOM 777 N N . LEU A 1 93 ? 12.375 4.564 2.804 1.00 90.69 93 LEU A N 1
ATOM 778 C CA . LEU A 1 93 ? 13.258 5.503 3.508 1.00 90.69 93 LEU A CA 1
ATOM 779 C C . LEU A 1 93 ? 13.130 6.970 3.045 1.00 90.69 93 LEU A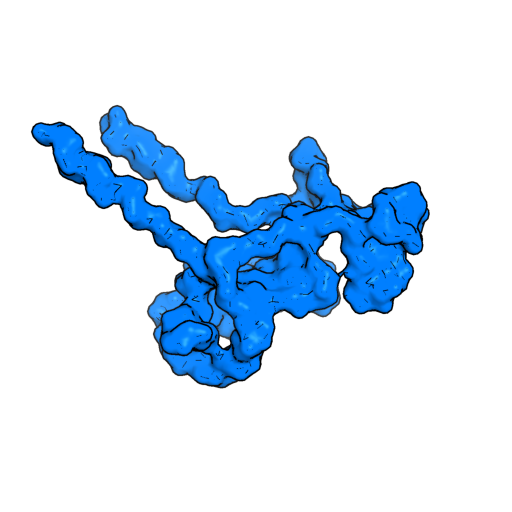 C 1
ATOM 781 O O . LEU A 1 93 ? 13.894 7.813 3.516 1.00 90.69 93 LEU A O 1
ATOM 785 N N . ASN A 1 94 ? 12.183 7.311 2.164 1.00 91.88 94 ASN A N 1
ATOM 786 C CA . ASN A 1 94 ? 12.048 8.671 1.627 1.00 91.88 94 ASN A CA 1
ATOM 787 C C . ASN A 1 94 ? 11.345 9.612 2.620 1.00 91.88 94 ASN A C 1
ATOM 789 O O . ASN A 1 94 ? 10.119 9.637 2.710 1.00 91.88 94 ASN A O 1
ATOM 793 N N . GLU A 1 95 ? 12.122 10.440 3.328 1.00 91.38 95 GLU A N 1
ATOM 794 C CA . GLU A 1 95 ? 11.633 11.235 4.470 1.00 91.38 95 GLU A CA 1
ATOM 795 C C . GLU A 1 95 ? 10.558 12.278 4.149 1.00 91.38 95 GLU A C 1
ATOM 797 O O . GLU A 1 95 ? 9.847 12.732 5.043 1.00 91.38 95 GLU A O 1
ATOM 802 N N . LYS A 1 96 ? 10.462 12.682 2.882 1.00 93.75 96 LYS A N 1
ATOM 803 C CA . LYS A 1 96 ? 9.486 13.668 2.405 1.00 93.75 96 LYS A CA 1
ATOM 804 C C . LYS A 1 96 ? 8.274 13.040 1.732 1.00 93.75 96 LYS A C 1
ATOM 806 O O . LYS A 1 96 ? 7.403 13.780 1.295 1.00 93.75 96 LYS A O 1
ATOM 811 N N . CYS A 1 97 ? 8.223 11.709 1.640 1.00 93.88 97 CYS A N 1
ATOM 812 C CA . CYS A 1 97 ? 7.210 11.010 0.857 1.00 93.88 97 CYS A CA 1
ATOM 813 C C . CYS A 1 97 ? 7.178 11.535 -0.591 1.00 93.88 97 CYS A C 1
ATOM 815 O O . CYS A 1 97 ? 6.134 11.838 -1.156 1.00 93.88 97 CYS A O 1
ATOM 817 N N . GLU A 1 98 ? 8.374 11.682 -1.162 1.00 93.56 98 GLU A N 1
ATOM 818 C CA . GLU A 1 98 ? 8.622 12.118 -2.532 1.00 93.56 98 GLU A CA 1
ATOM 819 C C . GLU A 1 98 ? 9.551 11.095 -3.186 1.00 93.56 98 GLU A C 1
ATOM 821 O O . GLU A 1 98 ? 10.513 10.638 -2.562 1.00 93.56 98 GLU A O 1
ATOM 826 N N . LEU A 1 99 ? 9.275 10.745 -4.442 1.00 92.81 99 LEU A N 1
ATOM 827 C CA . LEU A 1 99 ? 10.129 9.872 -5.243 1.00 92.81 99 LEU A CA 1
ATOM 828 C C . LEU A 1 99 ? 10.949 10.699 -6.231 1.00 92.81 99 LEU A C 1
ATOM 830 O O . LEU A 1 99 ? 10.523 11.751 -6.707 1.00 92.81 99 LEU A O 1
ATOM 834 N N . SER A 1 100 ? 12.156 10.219 -6.524 1.00 90.88 100 SER A N 1
ATOM 835 C CA . SER A 1 100 ? 13.060 10.876 -7.471 1.00 90.88 100 SER A CA 1
ATOM 836 C C . SER A 1 100 ? 12.556 10.796 -8.912 1.00 90.88 100 SER A C 1
ATOM 838 O O . SER A 1 100 ? 12.805 11.711 -9.701 1.00 90.88 100 SER A O 1
ATOM 840 N N . ASP A 1 101 ? 11.853 9.715 -9.251 1.00 92.38 101 ASP A N 1
ATOM 841 C CA . ASP A 1 101 ? 11.181 9.540 -10.528 1.00 92.38 101 ASP A CA 1
ATOM 842 C C . ASP A 1 101 ? 9.721 9.980 -10.410 1.00 92.38 101 ASP A C 1
ATOM 844 O O . ASP A 1 101 ? 9.010 9.606 -9.479 1.00 92.38 101 ASP A O 1
ATOM 848 N N . LYS A 1 102 ? 9.280 10.782 -11.377 1.00 90.62 102 LYS A N 1
ATOM 849 C CA . LYS A 1 102 ? 7.940 11.379 -11.416 1.00 90.62 102 LYS A CA 1
ATOM 850 C C . LYS A 1 102 ? 6.867 10.360 -11.773 1.00 90.62 102 LYS A C 1
ATOM 852 O O . LYS A 1 102 ? 5.713 10.560 -11.416 1.00 90.62 102 LYS A O 1
ATOM 857 N N . ASP A 1 103 ? 7.264 9.317 -12.498 1.00 91.75 103 ASP A N 1
ATOM 858 C CA . ASP A 1 103 ? 6.389 8.220 -12.901 1.00 91.75 103 ASP A CA 1
ATOM 859 C C . ASP A 1 103 ? 6.370 7.112 -11.825 1.00 91.75 103 ASP A C 1
ATOM 861 O O . ASP A 1 103 ? 5.715 6.087 -11.997 1.00 91.75 103 ASP A O 1
ATOM 865 N N . GLY A 1 104 ? 7.120 7.295 -10.729 1.00 93.31 104 GLY A N 1
ATOM 866 C CA . GLY A 1 104 ? 7.226 6.346 -9.631 1.00 93.31 104 GLY A CA 1
ATOM 867 C C . GLY A 1 104 ? 6.071 6.452 -8.642 1.00 93.31 104 GLY A C 1
ATOM 868 O O . GLY A 1 104 ? 5.659 7.544 -8.254 1.00 93.31 104 GLY A O 1
ATOM 869 N N . HIS A 1 105 ? 5.603 5.298 -8.176 1.00 94.94 105 HIS A N 1
ATOM 870 C CA . HIS A 1 105 ? 4.544 5.166 -7.184 1.00 94.94 105 HIS A CA 1
ATOM 871 C C . HIS A 1 105 ? 5.074 4.521 -5.893 1.00 94.94 105 HIS A C 1
ATOM 873 O O . HIS A 1 105 ? 5.869 3.582 -5.958 1.00 94.94 105 HIS A O 1
ATOM 879 N N . PRO A 1 106 ? 4.661 4.980 -4.701 1.00 95.06 106 PRO A N 1
ATOM 880 C CA . PRO A 1 106 ? 4.906 4.243 -3.461 1.00 95.06 106 PRO A CA 1
ATOM 881 C C . PRO A 1 106 ? 4.118 2.925 -3.452 1.00 95.06 106 PRO A C 1
ATOM 883 O O . PRO A 1 106 ? 3.113 2.795 -4.149 1.00 95.06 106 PRO A O 1
ATOM 886 N N . GLN A 1 107 ? 4.540 1.950 -2.646 1.00 94.81 107 GLN A N 1
ATOM 887 C CA . GLN A 1 107 ? 3.782 0.699 -2.514 1.00 94.81 107 GLN A CA 1
ATOM 888 C C . GLN A 1 107 ? 2.449 0.953 -1.806 1.00 94.81 107 GLN A C 1
ATOM 890 O O . GLN A 1 107 ? 2.374 1.795 -0.910 1.00 94.81 107 GLN A O 1
ATOM 895 N N . GLU A 1 108 ? 1.424 0.179 -2.150 1.00 94.50 108 GLU A N 1
ATOM 896 C CA . GLU A 1 108 ? 0.084 0.325 -1.585 1.00 94.50 108 GLU A CA 1
ATOM 897 C C . GLU A 1 108 ? -0.232 -0.817 -0.620 1.00 94.50 108 GLU A C 1
ATOM 899 O O . GLU A 1 108 ? -0.210 -1.999 -0.980 1.00 94.50 108 GLU A O 1
ATOM 904 N N . PHE A 1 109 ? -0.552 -0.447 0.618 1.00 93.81 109 PHE A N 1
ATOM 905 C CA . PHE A 1 109 ? -1.096 -1.341 1.626 1.00 93.81 109 PHE A CA 1
ATOM 906 C C . PHE A 1 109 ? -2.545 -0.950 1.922 1.00 93.81 109 PHE A C 1
ATOM 908 O O . PHE A 1 109 ? -2.819 0.119 2.471 1.00 93.81 109 PHE A O 1
ATOM 915 N N . LEU A 1 110 ? -3.480 -1.811 1.537 1.00 92.81 110 LEU A N 1
ATOM 916 C CA . LEU A 1 110 ? -4.909 -1.613 1.725 1.00 92.81 110 LEU A CA 1
ATOM 917 C C . LEU A 1 110 ? -5.349 -2.230 3.050 1.00 92.81 110 LEU A C 1
ATOM 919 O O . LEU A 1 110 ? -5.215 -3.439 3.259 1.00 92.81 110 LEU A O 1
ATOM 923 N N . TYR A 1 111 ? -5.934 -1.419 3.925 1.00 91.31 111 TYR A N 1
ATOM 924 C CA . TYR A 1 111 ? -6.618 -1.919 5.109 1.00 91.31 111 TYR A CA 1
ATOM 925 C C . TYR A 1 111 ? -8.044 -2.305 4.753 1.00 91.31 111 TYR A C 1
ATOM 927 O O . TYR A 1 111 ? -8.827 -1.450 4.323 1.00 91.31 111 TYR A O 1
ATOM 935 N N . ALA A 1 112 ? -8.382 -3.578 4.957 1.00 91.25 112 ALA A N 1
ATOM 936 C CA . ALA A 1 112 ? -9.703 -4.098 4.633 1.00 91.25 112 ALA A CA 1
ATOM 937 C C . ALA A 1 112 ? -10.815 -3.290 5.303 1.00 91.25 112 ALA A C 1
ATOM 939 O O . ALA A 1 112 ? -10.664 -2.792 6.422 1.00 91.25 112 ALA A O 1
ATOM 940 N N . ALA A 1 113 ? -11.943 -3.184 4.607 1.00 90.25 113 ALA A N 1
ATOM 941 C CA . ALA A 1 113 ? -13.133 -2.567 5.163 1.00 90.25 113 ALA A CA 1
ATOM 942 C C . ALA A 1 113 ? -13.689 -3.404 6.327 1.00 90.25 113 ALA A C 1
ATOM 944 O O . ALA A 1 113 ? -13.524 -4.624 6.380 1.00 90.25 113 ALA A O 1
ATOM 945 N N . GLY A 1 114 ? -14.368 -2.743 7.264 1.00 91.06 114 GLY A N 1
ATOM 946 C CA . GLY A 1 114 ? -15.025 -3.398 8.396 1.00 91.06 114 GLY A CA 1
ATOM 947 C C . GLY A 1 114 ? -14.165 -3.518 9.658 1.00 91.06 114 GLY A C 1
ATOM 948 O O . GLY A 1 114 ? -13.246 -2.733 9.888 1.00 91.06 114 GLY A O 1
ATOM 949 N N . CYS A 1 115 ? -14.547 -4.461 10.522 1.00 92.94 115 CYS A N 1
ATOM 950 C CA . CYS A 1 115 ? -13.929 -4.704 11.823 1.00 92.94 115 CYS A CA 1
ATOM 951 C C . CYS A 1 115 ? -12.953 -5.877 11.727 1.00 92.94 115 CYS A C 1
ATOM 953 O O . CYS A 1 115 ? -13.348 -7.041 11.811 1.00 92.94 115 CYS A O 1
ATOM 955 N N . ASN A 1 116 ? -11.675 -5.575 11.524 1.00 93.12 116 ASN A N 1
ATOM 956 C CA . ASN A 1 116 ? -10.691 -6.583 11.152 1.00 93.12 116 ASN A CA 1
ATOM 957 C C . ASN A 1 116 ? -9.760 -6.889 12.313 1.00 93.12 116 ASN A C 1
ATOM 959 O O . ASN A 1 116 ? -9.277 -5.997 13.003 1.00 93.12 116 ASN A O 1
ATOM 963 N N . LYS A 1 117 ? -9.478 -8.169 12.535 1.00 91.06 117 LYS A N 1
ATOM 964 C CA . LYS A 1 117 ? -8.519 -8.582 13.556 1.00 91.06 117 LYS A CA 1
ATOM 965 C C . LYS A 1 117 ? -7.136 -8.055 13.179 1.00 91.06 117 LYS A C 1
ATOM 967 O O . LYS A 1 117 ? -6.678 -8.280 12.059 1.00 91.06 117 LYS A O 1
ATOM 972 N N . ASP A 1 118 ? -6.484 -7.381 14.119 1.00 88.00 118 ASP A N 1
ATOM 973 C CA . ASP A 1 118 ? -5.120 -6.888 13.962 1.00 88.00 118 ASP A CA 1
ATOM 974 C C . ASP A 1 118 ? -4.146 -8.032 13.636 1.00 88.00 118 ASP A C 1
ATOM 976 O O . ASP A 1 118 ? -4.373 -9.189 14.001 1.00 88.00 118 ASP A O 1
ATOM 980 N N . ILE A 1 119 ? -3.014 -7.696 13.017 1.00 81.62 119 ILE A N 1
ATOM 981 C CA . ILE A 1 119 ? -1.948 -8.639 12.656 1.00 81.62 119 ILE A CA 1
ATOM 982 C C . ILE A 1 119 ? -1.409 -9.386 13.888 1.00 81.62 119 ILE A C 1
ATOM 984 O O . ILE A 1 119 ? -1.050 -10.557 13.784 1.00 81.62 119 ILE A O 1
ATOM 988 N N . SER A 1 120 ? -1.396 -8.763 15.076 1.00 83.69 120 SER A N 1
ATOM 989 C CA . SER A 1 120 ? -1.001 -9.446 16.318 1.00 83.69 120 SER A CA 1
ATOM 990 C C . SER A 1 120 ? -2.042 -10.446 16.836 1.00 83.69 120 SER A C 1
ATOM 992 O O . SER A 1 120 ? -1.754 -11.222 17.749 1.00 83.69 120 SER A O 1
ATOM 994 N N . GLY A 1 121 ? -3.266 -10.411 16.304 1.00 85.19 121 GLY A N 1
ATOM 995 C CA . GLY A 1 121 ? -4.381 -11.247 16.732 1.00 85.19 121 GLY A CA 1
ATOM 996 C C . GLY A 1 121 ? -5.013 -10.845 18.069 1.00 85.19 121 GLY A C 1
ATOM 997 O O . GLY A 1 121 ? -5.863 -11.585 18.565 1.00 85.19 121 GLY A O 1
ATOM 998 N N . LYS A 1 122 ? -4.603 -9.721 18.670 1.00 88.00 122 LYS A N 1
ATOM 999 C CA . LYS A 1 122 ? -5.037 -9.316 20.019 1.00 88.00 122 LYS A CA 1
ATOM 1000 C C . LYS A 1 122 ? -6.290 -8.448 20.042 1.00 88.00 122 LYS A C 1
ATOM 1002 O O . LYS A 1 122 ? -7.089 -8.591 20.957 1.00 88.00 122 LYS A O 1
ATOM 1007 N N . PHE A 1 123 ? -6.449 -7.585 19.047 1.00 92.25 123 PHE A N 1
ATOM 1008 C CA . PHE A 1 123 ? -7.516 -6.586 18.980 1.00 92.25 123 PHE A CA 1
ATOM 1009 C C . PHE A 1 123 ? -8.202 -6.654 17.620 1.00 92.25 123 PHE A C 1
ATOM 1011 O O . PHE A 1 123 ? -7.673 -7.258 16.682 1.00 92.25 123 PHE A O 1
ATOM 1018 N N . TYR A 1 124 ? -9.339 -5.983 17.503 1.00 93.56 124 TYR A N 1
ATOM 1019 C CA . TYR A 1 124 ? -9.957 -5.647 16.229 1.00 93.56 124 TYR A CA 1
ATOM 1020 C C . TYR A 1 124 ? -9.743 -4.165 15.931 1.00 93.56 124 TYR A C 1
ATOM 1022 O O . TYR A 1 124 ? -9.714 -3.334 16.838 1.00 93.56 124 TYR A O 1
ATOM 1030 N N . ILE A 1 125 ? -9.541 -3.843 14.660 1.00 92.62 125 ILE A N 1
ATOM 1031 C CA . ILE A 1 125 ? -9.235 -2.510 14.164 1.00 92.62 125 ILE A CA 1
ATOM 1032 C C . ILE A 1 125 ? -10.261 -2.141 13.100 1.00 92.62 125 ILE A C 1
ATOM 1034 O O . ILE A 1 125 ? -10.565 -2.936 12.209 1.00 92.62 125 ILE A O 1
ATOM 1038 N N . GLN A 1 126 ? -10.756 -0.911 13.187 1.00 93.38 126 GLN A N 1
ATOM 1039 C CA . GLN A 1 126 ? -11.538 -0.270 12.140 1.00 93.38 126 GLN A CA 1
ATOM 1040 C C . GLN A 1 126 ? -10.863 1.043 11.751 1.00 93.38 126 GLN A C 1
ATOM 1042 O O . GLN A 1 126 ? -10.520 1.851 12.619 1.00 93.38 126 GLN A O 1
ATOM 1047 N N . TYR A 1 127 ? -10.705 1.261 10.447 1.00 91.56 127 TYR A N 1
ATOM 1048 C CA . TYR A 1 127 ? -10.240 2.528 9.896 1.00 91.56 127 TYR A CA 1
ATOM 1049 C C . TYR A 1 127 ? -11.451 3.351 9.462 1.00 91.56 127 TYR A C 1
ATOM 1051 O O . TYR A 1 127 ? -12.329 2.849 8.761 1.00 91.56 127 TYR A O 1
ATOM 1059 N N . VAL A 1 128 ? -11.514 4.609 9.898 1.00 88.62 128 VAL A N 1
ATOM 1060 C CA . VAL A 1 128 ? -12.630 5.518 9.608 1.00 88.62 128 VAL A CA 1
ATOM 1061 C C . VAL A 1 128 ? -12.092 6.830 9.058 1.00 88.62 128 VAL A C 1
ATOM 1063 O O . VAL A 1 128 ? -11.230 7.454 9.678 1.00 88.62 128 VAL A O 1
ATOM 1066 N N . TYR A 1 129 ? -12.626 7.254 7.916 1.00 84.94 129 TYR A N 1
ATOM 1067 C CA . TYR A 1 129 ? -12.301 8.536 7.302 1.00 84.94 129 TYR A CA 1
ATOM 1068 C C . TYR A 1 129 ? -13.243 9.620 7.786 1.00 84.94 129 TYR A C 1
ATOM 1070 O O . TYR A 1 129 ? -14.463 9.465 7.767 1.00 84.94 129 TYR A O 1
ATOM 1078 N N . ASP A 1 130 ? -12.645 10.726 8.204 1.00 85.50 130 ASP A N 1
ATOM 1079 C CA . ASP A 1 130 ? -13.339 11.976 8.457 1.00 85.50 130 ASP A CA 1
ATOM 1080 C C . ASP A 1 130 ? -12.886 12.963 7.377 1.00 85.50 130 ASP A C 1
ATOM 1082 O O . ASP A 1 130 ? -11.783 13.518 7.452 1.00 85.50 130 ASP A O 1
ATOM 1086 N N . GLU A 1 131 ? -13.718 13.112 6.342 1.00 81.56 131 GLU A N 1
ATOM 1087 C CA . GLU A 1 131 ? -13.455 14.009 5.211 1.00 81.56 131 GLU A CA 1
ATOM 1088 C C . GLU A 1 131 ? -13.398 15.472 5.652 1.00 81.56 131 GLU A C 1
ATOM 1090 O O . GLU A 1 131 ? -12.517 16.209 5.212 1.00 81.56 131 GLU A O 1
ATOM 1095 N N . ASP A 1 132 ? -14.263 15.878 6.584 1.00 85.06 132 ASP A N 1
ATOM 1096 C CA . ASP A 1 132 ? -14.316 17.256 7.078 1.00 85.06 132 ASP A CA 1
ATOM 1097 C C . ASP A 1 132 ? -13.023 17.640 7.805 1.00 85.06 132 ASP A C 1
ATOM 1099 O O . ASP A 1 132 ? -12.558 18.780 7.721 1.00 85.06 132 ASP A O 1
ATOM 1103 N N . LYS A 1 133 ? -12.424 16.683 8.522 1.00 85.94 133 LYS A N 1
ATOM 1104 C CA . LYS A 1 133 ? -11.160 16.886 9.239 1.00 85.94 133 LYS A CA 1
ATOM 1105 C C . LYS A 1 133 ? -9.926 16.508 8.431 1.00 85.94 133 LYS A C 1
ATOM 1107 O O . LYS A 1 133 ? -8.820 16.762 8.900 1.00 85.94 133 LYS A O 1
ATOM 1112 N N . ASN A 1 134 ? -10.089 15.922 7.245 1.00 87.88 134 ASN A N 1
ATOM 1113 C CA . ASN A 1 134 ? -9.000 15.367 6.445 1.00 87.88 134 ASN A CA 1
ATOM 1114 C C . ASN A 1 134 ? -8.133 14.375 7.253 1.00 87.88 134 ASN A C 1
ATOM 1116 O O . ASN A 1 134 ? -6.901 14.441 7.246 1.00 87.88 134 ASN A O 1
ATOM 1120 N N . THR A 1 135 ? -8.775 13.464 7.993 1.00 90.25 135 THR A N 1
ATOM 1121 C CA . THR A 1 135 ? -8.080 12.510 8.878 1.00 90.25 135 THR A CA 1
ATOM 1122 C C . THR A 1 135 ? -8.546 11.072 8.706 1.00 90.25 135 THR A C 1
ATOM 1124 O O . THR A 1 135 ? -9.680 10.809 8.313 1.00 90.25 135 THR A O 1
ATOM 1127 N N . VAL A 1 136 ? -7.665 10.145 9.077 1.00 91.44 136 VAL A N 1
ATOM 1128 C CA . VAL A 1 136 ? -7.940 8.719 9.254 1.00 91.44 136 VAL A CA 1
ATOM 1129 C C . VAL A 1 136 ? -7.870 8.402 10.736 1.00 91.44 136 VAL A C 1
ATOM 1131 O O . VAL A 1 136 ? -6.847 8.640 11.381 1.00 91.44 136 VAL A O 1
ATOM 1134 N N . SER A 1 137 ? -8.952 7.862 11.281 1.00 92.81 137 SER A N 1
ATOM 1135 C CA . SER A 1 137 ? -9.000 7.359 12.650 1.00 92.81 137 SER A CA 1
ATOM 1136 C C . SER A 1 137 ? -8.816 5.850 12.655 1.00 92.81 137 SER A C 1
ATOM 1138 O O . SER A 1 137 ? -9.467 5.134 11.899 1.00 92.81 137 SER A O 1
ATOM 1140 N N . ILE A 1 138 ? -7.925 5.381 13.518 1.00 92.56 138 ILE A N 1
ATOM 1141 C CA . ILE A 1 138 ? -7.635 3.974 13.757 1.00 92.56 138 ILE A CA 1
ATOM 1142 C C . ILE A 1 138 ? -8.241 3.637 15.114 1.00 92.56 138 ILE A C 1
ATOM 1144 O O . ILE A 1 138 ? -7.687 3.968 16.169 1.00 92.56 138 ILE A O 1
ATOM 1148 N N . ASN A 1 139 ? -9.407 3.008 15.068 1.00 94.50 139 ASN A N 1
ATOM 1149 C CA . ASN A 1 139 ? -10.179 2.649 16.245 1.00 94.50 139 ASN A CA 1
ATOM 1150 C C . ASN A 1 139 ? -9.875 1.201 16.623 1.00 94.50 139 ASN A C 1
ATOM 1152 O O . ASN A 1 139 ? -9.871 0.322 15.762 1.00 94.50 139 ASN A O 1
ATOM 1156 N N . LYS A 1 140 ? -9.627 0.955 17.909 1.00 95.00 140 LYS A N 1
ATOM 1157 C CA . LYS A 1 140 ? -9.324 -0.370 18.454 1.00 95.00 140 LYS A CA 1
ATOM 1158 C C . LYS A 1 140 ? -10.494 -0.881 19.283 1.00 95.00 140 LYS A C 1
ATOM 1160 O O . LYS A 1 140 ? -11.135 -0.112 19.998 1.00 95.00 140 LYS A O 1
ATOM 1165 N N . TYR A 1 141 ? -10.746 -2.180 19.191 1.00 95.69 141 TYR A N 1
ATOM 1166 C CA . TYR A 1 141 ? -11.875 -2.847 19.824 1.00 95.69 141 TYR A CA 1
ATOM 1167 C C . TYR A 1 141 ? -11.481 -4.224 20.347 1.00 95.69 141 TYR A C 1
ATOM 1169 O O . TYR A 1 141 ? -10.605 -4.892 19.789 1.00 95.69 141 TYR A O 1
ATOM 1177 N N . SER A 1 142 ? -12.184 -4.664 21.387 1.00 95.25 142 SER A N 1
ATOM 1178 C CA . SER A 1 142 ? -11.991 -5.988 21.994 1.00 95.25 142 SER A CA 1
ATOM 1179 C C . SER A 1 142 ? -12.852 -7.088 21.351 1.00 95.25 142 SER A C 1
ATOM 1181 O O . SER A 1 142 ? -12.629 -8.276 21.592 1.00 95.25 142 SER A O 1
ATOM 1183 N N . ASP A 1 143 ? -13.823 -6.714 20.513 1.00 94.81 143 ASP A N 1
ATOM 1184 C CA . ASP A 1 143 ? -14.796 -7.612 19.890 1.00 94.81 143 ASP A CA 1
ATOM 1185 C C . ASP A 1 143 ? -14.827 -7.500 18.358 1.00 94.81 143 ASP A C 1
ATOM 1187 O O . ASP A 1 143 ? -14.575 -6.445 17.781 1.00 94.81 143 ASP A O 1
ATOM 1191 N N . GLU A 1 144 ? -15.223 -8.591 17.698 1.00 93.81 144 GLU A N 1
ATOM 1192 C CA . GLU A 1 144 ? -15.288 -8.710 16.231 1.00 93.81 144 GLU A CA 1
ATOM 1193 C C . GLU A 1 144 ? -16.331 -7.808 15.557 1.00 93.81 144 GLU A C 1
ATOM 1195 O O . GLU A 1 144 ? -16.343 -7.680 14.336 1.00 93.81 144 GLU A O 1
ATOM 1200 N N . LYS A 1 145 ? -17.236 -7.206 16.336 1.00 94.44 145 LYS A N 1
ATOM 1201 C CA . LYS A 1 145 ? -18.274 -6.301 15.828 1.00 94.44 145 LYS A CA 1
ATOM 1202 C C . LYS A 1 145 ? -17.894 -4.835 16.004 1.00 94.44 145 LYS A C 1
ATOM 1204 O O . LYS A 1 145 ? -18.670 -3.975 15.596 1.00 94.44 145 LYS A O 1
ATOM 1209 N N . CYS A 1 146 ? -16.731 -4.552 16.593 1.00 94.00 146 CYS A N 1
ATOM 1210 C CA . CYS A 1 146 ? -16.248 -3.207 16.875 1.00 94.00 146 CYS A CA 1
ATOM 1211 C C . CYS A 1 146 ? -17.258 -2.386 17.696 1.00 94.00 146 CYS A C 1
ATOM 1213 O O . CYS A 1 146 ? -17.567 -1.237 17.380 1.00 94.00 146 CYS A O 1
ATOM 1215 N N . THR A 1 147 ? -17.801 -2.990 18.758 1.00 94.56 147 THR A N 1
ATOM 1216 C CA . THR A 1 147 ? -18.805 -2.354 19.630 1.00 94.56 147 THR A CA 1
ATOM 1217 C C . THR A 1 147 ? -18.250 -1.946 20.992 1.00 94.56 147 THR A C 1
ATOM 1219 O O . THR A 1 147 ? -18.760 -1.014 21.613 1.00 94.56 147 THR A O 1
ATOM 1222 N N . VAL A 1 148 ? -17.181 -2.599 21.446 1.00 94.56 148 VAL A N 1
ATOM 1223 C CA . VAL A 1 148 ? -16.519 -2.366 22.728 1.00 94.56 148 VAL A CA 1
ATOM 1224 C C . VAL A 1 148 ? -15.136 -1.786 22.460 1.00 94.56 148 VAL A C 1
ATOM 1226 O O . VAL A 1 148 ? -14.167 -2.517 22.237 1.00 94.56 148 VAL A O 1
ATOM 1229 N N . ALA A 1 149 ? -15.069 -0.453 22.452 1.00 94.00 149 ALA A N 1
ATOM 1230 C CA . ALA A 1 149 ? -13.836 0.291 22.221 1.00 94.00 149 ALA A CA 1
ATOM 1231 C C . ALA A 1 149 ? -12.759 -0.068 23.257 1.00 94.00 149 ALA A C 1
ATOM 1233 O O . ALA A 1 149 ? -13.040 -0.219 24.448 1.00 94.00 149 ALA A O 1
ATOM 1234 N N . GLU A 1 150 ? -11.519 -0.173 22.793 1.00 92.12 150 GLU A N 1
ATOM 1235 C CA . GLU A 1 150 ? -10.360 -0.531 23.598 1.00 92.12 150 GLU A CA 1
ATOM 1236 C C . GLU A 1 150 ? -9.214 0.454 23.350 1.00 92.12 150 GLU A C 1
ATOM 1238 O O . GLU A 1 150 ? -8.654 0.526 22.261 1.00 92.12 150 GLU A O 1
ATOM 1243 N N . GLY A 1 151 ? -8.825 1.196 24.386 1.00 86.44 151 GLY A N 1
ATOM 1244 C CA . GLY A 1 151 ? -7.737 2.169 24.299 1.00 86.44 151 GLY A CA 1
ATOM 1245 C C . GLY A 1 151 ? -8.116 3.465 23.578 1.00 86.44 151 GLY A C 1
ATOM 1246 O O . GLY A 1 151 ? -9.288 3.806 23.429 1.00 86.44 151 GLY A O 1
ATOM 1247 N N . GLU A 1 152 ? -7.094 4.224 23.190 1.00 87.56 152 GLU A N 1
ATOM 1248 C CA . GLU A 1 152 ? -7.257 5.526 22.543 1.00 87.56 152 GLU A CA 1
ATOM 1249 C C . GLU A 1 152 ? -7.383 5.398 21.023 1.00 87.56 152 GLU A C 1
ATOM 1251 O O . GLU A 1 152 ? -6.707 4.584 20.385 1.00 87.56 152 GLU A O 1
ATOM 1256 N N . VAL A 1 153 ? -8.227 6.258 20.448 1.00 90.50 153 VAL A N 1
ATOM 1257 C CA . VAL A 1 153 ? -8.323 6.464 19.002 1.00 90.50 153 VAL A CA 1
ATOM 1258 C C . VAL A 1 153 ? -7.041 7.131 18.521 1.00 90.50 153 VAL A C 1
ATOM 1260 O O . VAL A 1 153 ? -6.667 8.198 19.007 1.00 90.50 153 VAL A O 1
ATOM 1263 N N . ILE A 1 154 ? -6.376 6.516 17.545 1.00 92.69 154 ILE A N 1
ATOM 1264 C CA . ILE A 1 154 ? -5.204 7.114 16.903 1.00 92.69 154 ILE A CA 1
ATOM 1265 C C . ILE A 1 154 ? -5.680 7.831 15.648 1.00 92.69 154 ILE A C 1
ATOM 1267 O O . ILE A 1 154 ? -6.216 7.199 14.744 1.00 92.69 154 ILE A O 1
ATOM 1271 N N . THR A 1 155 ? -5.444 9.135 15.564 1.00 93.38 155 THR A N 1
ATOM 1272 C CA . THR A 1 155 ? -5.801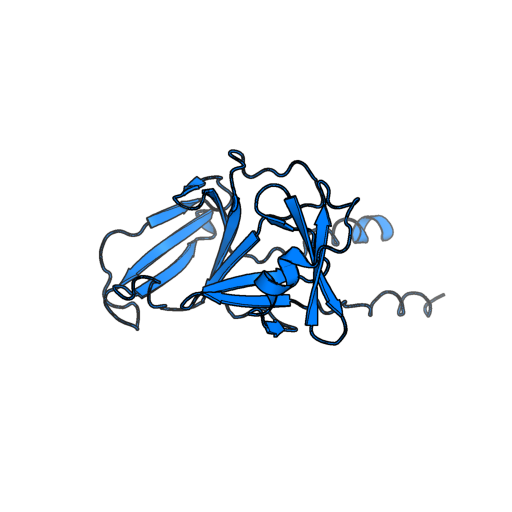 9.939 14.391 1.00 93.38 155 THR A CA 1
ATOM 1273 C C . THR A 1 155 ? -4.555 10.312 13.596 1.00 93.38 155 THR A C 1
ATOM 1275 O O . THR A 1 155 ? -3.546 10.729 14.167 1.00 93.38 155 THR A O 1
ATOM 1278 N N . LYS A 1 156 ? -4.625 10.158 12.272 1.00 92.62 156 LYS A N 1
ATOM 1279 C CA . LYS A 1 156 ? -3.580 10.520 11.308 1.00 92.62 156 LYS A CA 1
ATOM 1280 C C . LYS A 1 156 ? -4.138 11.518 10.298 1.00 92.62 156 LYS A C 1
ATOM 1282 O O . LYS A 1 156 ? -5.240 11.310 9.796 1.00 92.62 156 LYS A O 1
ATOM 1287 N N . THR A 1 157 ? -3.399 12.570 9.970 1.00 92.19 157 THR A N 1
ATOM 1288 C CA . THR A 1 157 ? -3.781 13.499 8.895 1.00 92.19 157 THR A CA 1
ATOM 1289 C C . THR A 1 157 ? -3.574 12.835 7.531 1.00 92.19 157 THR A C 1
ATOM 1291 O O . THR A 1 157 ? -2.532 12.220 7.292 1.00 92.19 157 THR A O 1
ATOM 1294 N N . LYS A 1 158 ? -4.546 12.947 6.618 1.00 89.56 158 LYS A N 1
ATOM 1295 C CA . LYS A 1 158 ? -4.416 12.434 5.243 1.00 89.56 158 LYS A CA 1
ATOM 1296 C C . LYS A 1 158 ? -3.326 13.211 4.500 1.00 89.56 158 LYS A C 1
ATOM 1298 O O . LYS A 1 158 ? -3.233 14.432 4.622 1.00 89.56 158 LYS A O 1
ATOM 1303 N N . GLY A 1 159 ? -2.520 12.498 3.715 1.00 88.25 159 GLY A N 1
ATOM 1304 C CA . GLY A 1 159 ? -1.442 13.077 2.901 1.00 88.25 159 GLY A CA 1
ATOM 1305 C C . GLY A 1 159 ? -0.228 13.610 3.674 1.00 88.25 159 GLY A C 1
ATOM 1306 O O . GLY A 1 159 ? 0.757 13.992 3.050 1.00 88.25 159 GLY A O 1
ATOM 1307 N N . GLU A 1 160 ? -0.254 13.621 5.009 1.00 93.44 160 GLU A N 1
ATOM 1308 C CA . GLU A 1 160 ? 0.914 13.984 5.810 1.00 93.44 160 GLU A CA 1
ATOM 1309 C C . GLU A 1 160 ? 1.943 12.849 5.784 1.00 93.44 160 GLU A C 1
ATOM 1311 O O . GLU A 1 160 ? 1.594 11.678 5.956 1.00 93.44 160 GLU A O 1
ATOM 1316 N N . CYS A 1 161 ? 3.212 13.200 5.568 1.00 95.12 161 CYS A N 1
ATOM 1317 C CA . CYS A 1 161 ? 4.311 12.244 5.587 1.00 95.12 161 CYS A CA 1
ATOM 1318 C C . CYS A 1 161 ? 4.716 11.934 7.029 1.00 95.12 161 CYS A C 1
ATOM 1320 O O . CYS A 1 161 ? 5.203 12.802 7.755 1.00 95.12 161 CYS A O 1
ATOM 1322 N N . LEU A 1 162 ? 4.523 10.686 7.447 1.00 95.50 162 LEU A N 1
ATOM 1323 C CA . LEU A 1 162 ? 4.717 10.245 8.823 1.00 95.50 162 LEU A CA 1
ATOM 1324 C C . LEU A 1 162 ? 5.824 9.197 8.904 1.00 95.50 162 LEU A C 1
ATOM 1326 O O . LEU A 1 162 ? 5.884 8.287 8.081 1.00 95.50 162 LEU A O 1
ATOM 1330 N N . LYS A 1 163 ? 6.666 9.275 9.941 1.00 95.44 163 LYS A N 1
ATOM 1331 C CA . LYS A 1 163 ? 7.607 8.197 10.267 1.00 95.44 163 LYS A CA 1
ATOM 1332 C C . LYS A 1 163 ? 6.899 7.106 11.072 1.00 95.44 163 LYS A C 1
ATOM 1334 O O . LYS A 1 163 ? 6.428 7.359 12.179 1.00 95.44 163 LYS A O 1
ATOM 1339 N N . GLU A 1 164 ? 6.903 5.884 10.555 1.00 91.88 164 GLU A N 1
ATOM 1340 C CA . GLU A 1 164 ? 6.455 4.671 11.241 1.00 91.88 164 GLU A CA 1
ATOM 1341 C C . GLU A 1 164 ? 7.570 3.612 11.279 1.00 91.88 164 GLU A C 1
ATOM 1343 O O . GLU A 1 164 ? 8.675 3.812 10.768 1.00 91.88 164 GLU A O 1
ATOM 1348 N N . THR A 1 165 ? 7.310 2.471 11.925 1.00 87.12 165 THR A N 1
ATOM 1349 C CA . THR A 1 165 ? 8.306 1.401 12.106 1.00 87.12 165 THR A CA 1
ATOM 1350 C C . THR A 1 165 ? 8.849 0.871 10.779 1.00 87.12 165 THR A C 1
ATOM 1352 O O . THR A 1 165 ? 10.033 0.557 10.694 1.00 87.12 165 THR A O 1
ATOM 1355 N N . ALA A 1 166 ? 8.003 0.795 9.749 1.00 83.44 166 ALA A N 1
ATOM 1356 C CA . ALA A 1 166 ? 8.362 0.265 8.435 1.00 83.44 166 ALA A CA 1
ATOM 1357 C C . ALA A 1 166 ? 9.016 1.297 7.497 1.00 83.44 166 ALA A C 1
ATOM 1359 O O . ALA A 1 166 ? 9.466 0.920 6.422 1.00 83.44 166 ALA A O 1
ATOM 1360 N N . GLY A 1 167 ? 9.074 2.580 7.873 1.00 91.94 167 GLY A N 1
ATOM 1361 C CA . GLY A 1 167 ? 9.553 3.637 6.984 1.00 91.94 167 GLY A CA 1
ATOM 1362 C C . GLY A 1 167 ? 8.719 4.907 7.076 1.00 91.94 167 GLY A C 1
ATOM 1363 O O . GLY A 1 167 ? 8.178 5.232 8.131 1.00 91.94 167 GLY A O 1
ATOM 1364 N N . TYR A 1 168 ? 8.660 5.647 5.979 1.00 94.81 168 TYR A N 1
ATOM 1365 C CA . TYR A 1 168 ? 7.801 6.813 5.822 1.00 94.81 168 TYR A CA 1
ATOM 1366 C C . TYR A 1 168 ? 6.518 6.427 5.103 1.00 94.81 168 TYR A C 1
ATOM 1368 O O . TYR A 1 168 ? 6.543 5.653 4.144 1.00 94.81 168 TYR A O 1
ATOM 1376 N N . VAL A 1 169 ? 5.394 6.945 5.586 1.00 95.00 169 VAL A N 1
ATOM 1377 C CA . VAL A 1 169 ? 4.067 6.574 5.098 1.00 95.00 169 VAL A CA 1
ATOM 1378 C C . VAL A 1 169 ? 3.159 7.788 4.961 1.00 95.00 169 VAL A C 1
ATOM 1380 O O . VAL A 1 169 ? 3.305 8.767 5.689 1.00 95.00 169 VAL A O 1
ATOM 1383 N N . THR A 1 170 ? 2.178 7.688 4.069 1.00 94.50 170 THR A N 1
ATOM 1384 C CA . THR A 1 170 ? 1.039 8.617 3.992 1.00 94.50 170 THR A CA 1
ATOM 1385 C C . THR A 1 170 ? -0.259 7.822 3.948 1.00 94.50 170 THR A C 1
ATOM 1387 O O . THR A 1 170 ? -0.299 6.759 3.330 1.00 94.50 170 THR A O 1
ATOM 1390 N N . TYR A 1 171 ? -1.331 8.349 4.536 1.00 91.94 171 TYR A N 1
ATOM 1391 C CA . TYR A 1 171 ? -2.654 7.719 4.507 1.00 91.94 171 TYR A CA 1
ATOM 1392 C C . TYR A 1 171 ? -3.605 8.448 3.544 1.00 91.94 171 TYR A C 1
ATOM 1394 O O . TYR A 1 171 ? -3.580 9.679 3.460 1.00 91.94 171 TYR A O 1
ATOM 1402 N N . SER A 1 172 ? -4.458 7.697 2.842 1.00 86.12 172 SER A N 1
ATOM 1403 C CA . SER A 1 172 ? -5.494 8.207 1.928 1.00 86.12 172 SER A CA 1
ATOM 1404 C C . SER A 1 172 ? -6.717 7.289 1.901 1.00 86.12 172 SER A C 1
ATOM 1406 O O . SER A 1 172 ? -6.603 6.101 2.175 1.00 86.12 172 SER A O 1
ATOM 1408 N N . ASP A 1 173 ? -7.886 7.853 1.619 1.00 74.25 173 ASP A N 1
ATOM 1409 C CA . ASP A 1 173 ? -9.184 7.185 1.422 1.00 74.25 173 ASP A CA 1
ATOM 1410 C C . ASP A 1 173 ? -9.325 6.535 0.046 1.00 74.25 173 ASP A C 1
ATOM 1412 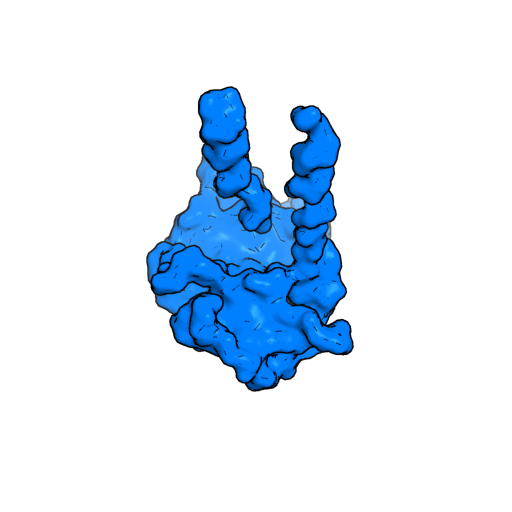O O . ASP A 1 173 ? -10.146 5.643 -0.134 1.00 74.25 173 ASP A O 1
ATOM 1416 N N . ASN A 1 174 ? -8.534 6.981 -0.929 1.00 60.84 174 ASN A N 1
ATOM 1417 C CA . ASN A 1 174 ? -8.664 6.562 -2.312 1.00 60.84 174 ASN A CA 1
ATOM 1418 C C . ASN A 1 174 ? -7.445 5.748 -2.750 1.00 60.84 174 ASN A C 1
ATOM 1420 O O . ASN A 1 174 ? -6.303 6.199 -2.627 1.00 60.84 174 ASN A O 1
ATOM 1424 N N . SER A 1 175 ? -7.703 4.596 -3.381 1.00 52.03 175 SER A N 1
ATOM 1425 C CA . SER A 1 175 ? -6.843 4.121 -4.464 1.00 52.03 175 SER A CA 1
ATOM 1426 C C . SER A 1 175 ? -6.934 5.201 -5.536 1.00 52.03 175 SER A C 1
ATOM 1428 O O . SER A 1 175 ? -8.011 5.395 -6.106 1.00 52.03 175 SER A O 1
ATOM 1430 N N . VAL A 1 176 ? -5.887 5.998 -5.739 1.00 44.66 176 VAL A N 1
ATOM 1431 C CA . VAL A 1 176 ? -5.933 7.114 -6.689 1.00 44.66 176 VAL A CA 1
ATOM 1432 C C . VAL A 1 176 ? -6.128 6.551 -8.097 1.00 44.66 176 VAL A C 1
ATOM 1434 O O . VAL A 1 176 ? -5.182 6.253 -8.815 1.00 44.66 176 VAL A O 1
ATOM 1437 N N . LYS A 1 177 ? -7.387 6.433 -8.512 1.00 42.53 177 LYS A N 1
ATOM 1438 C CA . LYS A 1 177 ? -7.781 6.320 -9.905 1.00 42.53 177 LYS A CA 1
ATOM 1439 C C . LYS A 1 177 ? -8.626 7.530 -10.252 1.00 42.53 177 LYS A C 1
ATOM 1441 O O . LYS A 1 177 ? -9.769 7.660 -9.840 1.00 42.53 177 LYS A O 1
ATOM 1446 N N . VAL A 1 178 ? -8.017 8.360 -11.098 1.00 35.97 178 VAL A N 1
ATOM 1447 C CA . VAL A 1 178 ? -8.641 9.361 -11.970 1.00 35.97 178 VAL A CA 1
ATOM 1448 C C . VAL A 1 178 ? -8.972 10.714 -11.331 1.00 35.97 178 VAL A C 1
ATOM 1450 O O . VAL A 1 178 ? -10.111 10.981 -10.993 1.00 35.97 178 VAL A O 1
ATOM 1453 N N . PHE A 1 179 ? -8.010 11.644 -11.373 1.00 32.84 179 PHE A N 1
ATOM 1454 C CA . PHE A 1 179 ? -8.288 13.060 -11.681 1.00 32.84 179 PHE A CA 1
ATOM 1455 C C . PHE A 1 179 ? -7.117 13.721 -12.436 1.00 32.84 179 PHE A C 1
ATOM 1457 O O . PHE A 1 179 ? -6.553 14.718 -12.006 1.00 32.84 179 PHE A O 1
ATOM 1464 N N . VAL A 1 180 ? -6.746 13.180 -13.604 1.00 36.31 180 VAL A N 1
ATOM 1465 C CA . VAL A 1 180 ? -5.919 13.927 -14.586 1.00 36.31 180 VAL A CA 1
ATOM 1466 C C . VAL A 1 180 ? -6.593 14.035 -15.966 1.00 36.31 180 VAL A C 1
ATOM 1468 O O . VAL A 1 180 ? -6.211 14.866 -16.782 1.00 36.31 180 VAL A O 1
ATOM 1471 N N . ILE A 1 181 ? -7.687 13.309 -16.229 1.00 37.16 181 ILE A N 1
ATOM 1472 C CA . ILE A 1 181 ? -8.306 13.280 -17.571 1.00 37.16 181 ILE A CA 1
ATOM 1473 C C . ILE A 1 181 ? -9.452 14.301 -17.755 1.00 37.16 181 ILE A C 1
ATOM 1475 O O . ILE A 1 181 ? -9.837 14.581 -18.887 1.00 37.16 181 ILE A O 1
ATOM 1479 N N . LEU A 1 182 ? -9.953 14.966 -16.702 1.00 35.22 182 LEU A N 1
ATOM 1480 C CA . LEU A 1 182 ? -11.010 15.979 -16.887 1.00 35.22 182 LEU A CA 1
ATOM 1481 C C . LEU A 1 182 ? -10.492 17.364 -17.325 1.00 35.22 182 LEU A C 1
ATOM 1483 O O . LEU A 1 182 ? -11.249 18.135 -17.908 1.00 35.22 182 LEU A O 1
ATOM 1487 N N . ALA A 1 183 ? -9.211 17.683 -17.105 1.00 39.03 183 ALA A N 1
ATOM 1488 C CA . ALA A 1 183 ? -8.648 18.986 -17.482 1.00 39.03 183 ALA A CA 1
ATOM 1489 C C . ALA A 1 183 ? -8.297 19.093 -18.982 1.00 39.03 183 ALA A C 1
ATOM 1491 O O . ALA A 1 183 ? -8.282 20.191 -19.534 1.00 39.03 183 ALA A O 1
ATOM 1492 N N . LEU A 1 184 ? -8.065 17.966 -19.666 1.00 39.84 184 LEU A N 1
ATOM 1493 C CA . LEU A 1 184 ? -7.767 17.943 -21.106 1.00 39.84 184 LEU A CA 1
ATOM 1494 C C . LEU A 1 184 ? -9.027 17.868 -21.980 1.00 39.84 184 LEU A C 1
ATOM 1496 O O . LEU A 1 184 ? -9.007 18.361 -23.102 1.00 39.84 184 LEU A O 1
ATOM 1500 N N . ALA A 1 185 ? -10.144 17.338 -21.471 1.00 42.34 185 ALA A N 1
ATOM 1501 C CA . ALA A 1 185 ? -11.395 17.274 -22.230 1.00 42.34 185 ALA A CA 1
ATOM 1502 C C . ALA A 1 185 ? -12.074 18.649 -22.409 1.00 42.34 185 ALA A C 1
ATOM 1504 O O . ALA A 1 185 ? -12.776 18.859 -23.394 1.00 42.34 185 ALA A O 1
ATOM 1505 N N . VAL A 1 186 ? -11.834 19.611 -21.509 1.00 47.44 186 VAL A N 1
ATOM 1506 C CA . VAL A 1 186 ? -12.423 20.963 -21.605 1.00 47.44 186 VAL A CA 1
ATOM 1507 C C . VAL A 1 186 ? -11.647 21.869 -22.573 1.00 47.44 186 VAL A C 1
ATOM 1509 O O . VAL A 1 186 ? -12.231 22.783 -23.145 1.00 47.44 186 VAL A O 1
ATOM 1512 N N . MET A 1 187 ? -10.369 21.583 -22.851 1.00 43.75 187 MET A N 1
ATOM 1513 C CA . MET A 1 187 ? -9.576 22.342 -23.835 1.00 43.75 187 MET A CA 1
ATOM 1514 C C . MET A 1 187 ? -9.844 21.957 -25.300 1.00 43.75 187 MET A C 1
ATOM 1516 O O . MET A 1 187 ? -9.393 22.667 -26.188 1.00 43.75 187 MET A O 1
ATOM 1520 N N . PHE A 1 188 ? -10.584 20.876 -25.567 1.00 48.09 188 PHE A N 1
ATOM 1521 C CA . PHE A 1 188 ? -10.993 20.486 -26.929 1.00 48.09 188 PHE A CA 1
ATOM 1522 C C . PHE A 1 188 ? -12.458 20.824 -27.255 1.00 48.09 188 PHE A C 1
ATOM 1524 O O . PHE A 1 188 ? -12.930 20.514 -28.348 1.00 48.09 188 PHE A O 1
ATOM 1531 N N . ILE A 1 189 ? -13.184 21.446 -26.317 1.00 50.88 189 ILE A N 1
ATOM 1532 C CA . ILE A 1 189 ? -14.575 21.900 -26.501 1.00 50.88 189 ILE A CA 1
ATOM 1533 C C . ILE A 1 189 ? -14.650 23.435 -26.688 1.00 50.88 189 ILE A C 1
ATOM 1535 O O . ILE A 1 189 ? -15.723 23.957 -26.990 1.00 50.88 189 ILE A O 1
ATOM 1539 N N . PHE A 1 190 ? -13.521 24.149 -26.600 1.00 43.59 190 PHE A N 1
ATOM 1540 C CA . PHE A 1 190 ? -13.405 25.577 -26.926 1.00 43.59 190 PHE A CA 1
ATOM 1541 C C . PHE A 1 190 ? -12.454 25.823 -28.096 1.00 43.59 190 PHE A C 1
ATOM 1543 O O . PHE A 1 190 ? -11.392 25.165 -28.138 1.00 43.59 190 PHE A O 1
#

Radius of gyration: 19.19 Å; chains: 1; bounding box: 37×42×64 Å

pLDDT: mean 84.54, std 18.45, range [32.84, 97.44]

Organism: NCBI:txid370355

Sequence (190 aa):
MLAFCIFFFLSIVSSKYAVMQYGQNYFVYELGTCYYYTNKYINLYEEDKQIRTKSGTTCKEMEDDPSFNALFAIYELRDDIPEFSAVQYLWDLNEKCELSDKDGHPQEFLYAAGCNKDISGKFYIQYVYDEDKNTVSINKYSDEKCTVAEGEVITKTKGECLKETAGYVTYSDNSVKVFVILALAVMFIF

Foldseek 3Di:
DPVPVPVVPPPPVLWKWFWADQQPKIWIDTAPAWEDDDQWTKHWHDDPNAIWIWIGNEPVDTDTDCVCSVVSRRTHIGSDDAAAQKKKFACFAPQQSDDPYPSYGGIIMGHHAAFGQDSVNQWTWHWDDDPVQQKIWIWTHRDSRSPHTDDDIDIDHAPDWDQDPRHTIGMDRDPDDDDPPPVVVVVVVD